Protein AF-A0A0F9V4H5-F1 (afdb_monomer)

Organism: NCBI:txid412755

Mean predicted aligned error: 17.18 Å

InterPro domains:
  IPR004176 Clp, repeat (R) N-terminal domain [PF02861] (4-96)
  IPR004176 Clp, repeat (R) N-terminal domain [PS51903] (2-145)
  IPR036628 Clp, N-terminal domain superfamily [G3DSA:1.10.1780.10] (1-148)
  IPR036628 Clp, N-terminal domain superfamily [SSF81923] (3-144)
  IPR044217 ATP-dependent Clp protease ATP-binding subunit CLPT1/2 [PTHR47016] (2-92)

Structure (mmCIF, N/CA/C/O backbone):
data_AF-A0A0F9V4H5-F1
#
_entry.id   AF-A0A0F9V4H5-F1
#
loop_
_atom_site.group_PDB
_atom_site.id
_atom_site.type_symbol
_atom_site.label_atom_id
_atom_site.label_alt_id
_atom_site.label_comp_id
_atom_site.label_asym_id
_atom_site.label_entity_id
_atom_site.label_seq_id
_atom_site.pdbx_PDB_ins_code
_atom_site.Cartn_x
_atom_site.Cartn_y
_atom_site.Cartn_z
_atom_site.occupancy
_atom_site.B_iso_or_equiv
_atom_site.auth_seq_id
_atom_site.auth_comp_id
_atom_site.auth_asym_id
_atom_site.auth_atom_id
_atom_site.pdbx_PDB_model_num
ATOM 1 N N . MET A 1 1 ? 11.107 -4.117 -2.192 1.00 57.19 1 MET A N 1
ATOM 2 C CA . MET A 1 1 ? 10.445 -2.777 -2.303 1.00 57.19 1 MET A CA 1
ATOM 3 C C . MET A 1 1 ? 9.021 -2.784 -1.741 1.00 57.19 1 MET A C 1
ATOM 5 O O . MET A 1 1 ? 8.734 -1.945 -0.904 1.00 57.19 1 MET A O 1
ATOM 9 N N . PHE A 1 2 ? 8.139 -3.717 -2.131 1.00 64.56 2 PHE A N 1
ATOM 10 C CA . PHE A 1 2 ? 6.756 -3.799 -1.611 1.00 64.56 2 PHE A CA 1
ATOM 11 C C . PHE A 1 2 ? 6.559 -4.812 -0.463 1.00 64.56 2 PHE A C 1
ATOM 13 O O . PHE A 1 2 ? 5.430 -5.221 -0.190 1.00 64.56 2 PHE A O 1
ATOM 20 N N . GLU A 1 3 ? 7.630 -5.262 0.199 1.00 65.00 3 GLU A N 1
ATOM 21 C CA . GLU A 1 3 ? 7.538 -6.265 1.278 1.00 65.00 3 GLU A CA 1
ATOM 22 C C . GLU A 1 3 ? 6.600 -5.804 2.399 1.00 65.00 3 GLU A C 1
ATOM 24 O O . GLU A 1 3 ? 5.720 -6.556 2.800 1.00 65.00 3 GLU A O 1
ATOM 29 N N . ARG A 1 4 ? 6.671 -4.521 2.773 1.00 77.50 4 ARG A N 1
ATOM 30 C CA . ARG A 1 4 ? 5.830 -3.917 3.818 1.00 77.50 4 ARG A CA 1
ATOM 31 C C . ARG A 1 4 ? 4.397 -3.597 3.391 1.00 77.50 4 ARG A C 1
ATOM 33 O O . ARG A 1 4 ? 3.664 -3.021 4.180 1.00 77.50 4 ARG A O 1
ATOM 40 N N . PHE A 1 5 ? 3.988 -3.891 2.159 1.00 83.44 5 PHE A N 1
ATOM 41 C CA . PHE A 1 5 ? 2.641 -3.561 1.684 1.00 83.44 5 PHE A CA 1
ATOM 42 C C . PHE A 1 5 ? 1.645 -4.652 2.074 1.00 83.44 5 PHE A C 1
ATOM 44 O O . PHE A 1 5 ? 1.937 -5.842 1.947 1.00 83.44 5 PHE A O 1
ATOM 51 N N . THR A 1 6 ? 0.446 -4.235 2.467 1.00 85.19 6 THR A N 1
ATOM 52 C CA . THR A 1 6 ? -0.749 -5.094 2.530 1.00 85.19 6 THR A CA 1
ATOM 53 C C . THR A 1 6 ? -1.041 -5.696 1.150 1.00 85.19 6 THR A C 1
ATOM 55 O O . THR A 1 6 ? -0.671 -5.099 0.135 1.00 85.19 6 THR A O 1
ATOM 58 N N . GLN A 1 7 ? -1.685 -6.859 1.035 1.00 86.00 7 GLN A N 1
ATOM 59 C CA . GLN A 1 7 ? -2.110 -7.387 -0.273 1.00 86.00 7 GLN A CA 1
ATOM 60 C C . GLN A 1 7 ? -3.075 -6.414 -0.970 1.00 86.00 7 GLN A C 1
ATOM 62 O O . GLN A 1 7 ? -2.952 -6.252 -2.180 1.00 86.00 7 GLN A O 1
ATOM 67 N N . ARG A 1 8 ? -3.925 -5.666 -0.251 1.00 86.75 8 ARG A N 1
ATOM 68 C CA . ARG A 1 8 ? -4.781 -4.601 -0.797 1.00 86.75 8 ARG A CA 1
ATOM 69 C C . ARG A 1 8 ? -3.931 -3.474 -1.360 1.00 86.75 8 ARG A C 1
ATOM 71 O O . ARG A 1 8 ? -4.153 -3.074 -2.496 1.00 86.75 8 ARG A O 1
ATOM 78 N N . ALA A 1 9 ? -2.898 -3.016 -0.655 1.00 90.88 9 ALA A N 1
ATOM 79 C CA . ALA A 1 9 ? -1.960 -2.032 -1.199 1.00 90.88 9 ALA A CA 1
ATOM 80 C C . ALA A 1 9 ? -1.172 -2.587 -2.401 1.00 90.88 9 ALA A C 1
ATOM 82 O O . ALA A 1 9 ? -0.980 -1.881 -3.389 1.00 90.88 9 ALA A O 1
ATOM 83 N N . ARG A 1 10 ? -0.766 -3.865 -2.391 1.00 91.62 10 ARG A N 1
ATOM 84 C CA . ARG A 1 10 ? -0.145 -4.514 -3.565 1.00 91.62 10 ARG A CA 1
ATOM 85 C C . ARG A 1 10 ? -1.122 -4.600 -4.738 1.00 91.62 10 ARG A C 1
ATOM 87 O O . ARG A 1 10 ? -0.722 -4.360 -5.875 1.00 91.62 10 ARG A O 1
ATOM 94 N N . LYS A 1 11 ? -2.396 -4.886 -4.469 1.00 92.12 11 LYS A N 1
ATOM 95 C CA . LYS A 1 11 ? -3.488 -4.889 -5.444 1.00 92.12 11 LYS A CA 1
ATOM 96 C C . LYS A 1 11 ? -3.706 -3.487 -6.003 1.00 92.12 11 LYS A C 1
ATOM 98 O O . LYS A 1 11 ? -3.791 -3.366 -7.217 1.00 92.12 11 LYS A O 1
ATOM 103 N N . VAL A 1 12 ? -3.687 -2.437 -5.179 1.00 96.06 12 VAL A N 1
ATOM 104 C CA . VAL A 1 12 ? -3.708 -1.036 -5.638 1.00 96.06 12 VAL A CA 1
ATOM 105 C C . VAL A 1 12 ? -2.561 -0.766 -6.609 1.00 96.06 12 VAL A C 1
ATOM 107 O O . VAL A 1 12 ? -2.809 -0.258 -7.698 1.00 96.06 12 VAL A O 1
ATOM 110 N N . MET A 1 13 ? -1.328 -1.171 -6.289 1.00 94.69 13 MET A N 1
ATOM 111 C CA . MET A 1 13 ? -0.182 -0.979 -7.192 1.00 94.69 13 MET A CA 1
ATOM 112 C C . MET A 1 13 ? -0.294 -1.800 -8.485 1.00 94.69 13 MET A C 1
ATOM 114 O O . MET A 1 13 ? 0.072 -1.325 -9.560 1.00 94.69 13 MET A O 1
ATOM 118 N N . ALA A 1 14 ? -0.823 -3.024 -8.413 1.00 93.00 14 ALA A N 1
ATOM 119 C CA . ALA A 1 14 ? -1.079 -3.846 -9.592 1.00 93.00 14 ALA A CA 1
ATOM 120 C C . ALA A 1 14 ? -2.164 -3.228 -10.489 1.00 93.00 14 ALA A C 1
ATOM 122 O O . ALA A 1 14 ? -2.011 -3.190 -11.710 1.00 93.00 14 ALA A O 1
ATOM 123 N N . LEU A 1 15 ? -3.233 -2.698 -9.888 1.00 93.56 15 LEU A N 1
ATOM 124 C CA . LEU A 1 15 ? -4.285 -1.968 -10.588 1.00 93.56 15 LEU A CA 1
ATOM 125 C C . LEU A 1 15 ? -3.739 -0.669 -11.186 1.00 93.56 15 LEU A C 1
ATOM 127 O O . LEU A 1 15 ? -4.033 -0.391 -12.338 1.00 93.56 15 LEU A O 1
ATOM 131 N N . ALA A 1 16 ? -2.878 0.065 -10.480 1.00 96.00 16 ALA A N 1
ATOM 132 C CA . ALA A 1 16 ? -2.206 1.249 -11.012 1.00 96.00 16 ALA A CA 1
ATOM 133 C C . ALA A 1 16 ? -1.375 0.918 -12.261 1.00 96.00 16 ALA A C 1
ATOM 135 O O . ALA A 1 16 ? -1.464 1.613 -13.269 1.00 96.00 16 ALA A O 1
ATOM 136 N N . ASN A 1 17 ? -0.633 -0.194 -12.244 1.00 93.88 17 ASN A N 1
ATOM 137 C CA . ASN A 1 17 ? 0.076 -0.670 -13.430 1.00 93.88 17 ASN A CA 1
ATOM 138 C C . ASN A 1 17 ? -0.902 -0.981 -14.577 1.00 93.88 17 ASN A C 1
ATOM 140 O O . ASN A 1 17 ? -0.656 -0.569 -15.705 1.00 93.88 17 ASN A O 1
ATOM 144 N N . GLN A 1 18 ? -2.024 -1.660 -14.312 1.00 92.94 18 GLN A N 1
ATOM 145 C CA . GLN A 1 18 ? -3.048 -1.922 -15.337 1.00 92.94 18 GLN A CA 1
ATOM 146 C C . GLN A 1 18 ? -3.660 -0.636 -15.903 1.00 92.94 18 GLN A C 1
ATOM 148 O O . GLN A 1 18 ? -3.897 -0.553 -17.105 1.00 92.94 18 GLN A O 1
ATOM 153 N N . GLU A 1 19 ? -3.912 0.362 -15.057 1.00 93.50 19 GLU A N 1
ATOM 154 C CA . GLU A 1 19 ? -4.436 1.657 -15.483 1.00 93.50 19 GLU A CA 1
ATOM 155 C C . GLU A 1 19 ? -3.423 2.392 -16.363 1.00 93.50 19 GLU A C 1
ATOM 157 O O . GLU A 1 19 ? -3.800 2.861 -17.429 1.00 93.50 19 GLU A O 1
ATOM 162 N N . ALA A 1 20 ? -2.133 2.393 -16.015 1.00 93.81 20 ALA A N 1
ATOM 163 C CA . ALA A 1 20 ? -1.090 2.963 -16.873 1.00 93.81 20 ALA A CA 1
ATOM 164 C C . ALA A 1 20 ? -1.062 2.324 -18.271 1.00 93.81 20 ALA A C 1
ATOM 166 O O . ALA A 1 20 ? -1.001 3.034 -19.272 1.00 93.81 20 ALA A O 1
ATOM 167 N N . HIS A 1 21 ? -1.232 1.000 -18.363 1.00 91.06 21 HIS A N 1
ATOM 168 C CA . HIS A 1 21 ? -1.373 0.330 -19.661 1.00 91.06 21 HIS A CA 1
ATOM 169 C C . HIS A 1 21 ? -2.670 0.722 -20.381 1.00 91.06 21 HIS A C 1
ATOM 171 O O . HIS A 1 21 ? -2.656 0.883 -21.596 1.00 91.06 21 HIS A O 1
ATOM 177 N N . ARG A 1 22 ? -3.787 0.904 -19.659 1.00 91.06 22 ARG A N 1
ATOM 178 C CA . ARG A 1 22 ? -5.070 1.346 -20.241 1.00 91.06 22 ARG A CA 1
ATOM 179 C C . ARG A 1 22 ? -4.960 2.730 -20.887 1.00 91.06 22 ARG A C 1
ATOM 181 O O . ARG A 1 22 ? -5.628 2.972 -21.887 1.00 91.06 22 ARG A O 1
ATOM 188 N N . PHE A 1 23 ? -4.121 3.605 -20.334 1.00 90.62 23 PHE A N 1
ATOM 189 C CA . PHE A 1 23 ? -3.813 4.920 -20.902 1.00 90.62 23 PHE A CA 1
ATOM 190 C C . PHE A 1 23 ? -2.661 4.903 -21.915 1.00 90.62 23 PHE A C 1
ATOM 192 O O . PHE A 1 23 ? -2.316 5.962 -22.422 1.00 90.62 23 PHE A O 1
ATOM 199 N N . ASN A 1 24 ? -2.069 3.748 -22.241 1.00 90.62 24 ASN A N 1
ATOM 200 C CA . ASN A 1 24 ? -0.861 3.642 -23.072 1.00 90.62 24 ASN A CA 1
ATOM 201 C C . ASN A 1 24 ? 0.325 4.473 -22.541 1.00 90.62 24 ASN A C 1
ATOM 203 O O . ASN A 1 24 ? 1.090 5.061 -23.305 1.00 90.62 24 ASN A O 1
ATOM 207 N N . HIS A 1 25 ? 0.474 4.549 -21.221 1.00 91.94 25 HIS A N 1
ATOM 208 C CA . HIS A 1 25 ? 1.614 5.195 -20.581 1.00 91.94 25 HIS A CA 1
ATOM 209 C C . HIS A 1 25 ? 2.755 4.206 -20.345 1.00 91.94 25 HIS A C 1
ATOM 211 O O . HIS A 1 25 ? 2.537 3.054 -19.984 1.00 91.94 25 HIS A O 1
ATOM 217 N N . GLU A 1 26 ? 3.991 4.681 -20.494 1.00 91.00 26 GLU A N 1
ATOM 218 C CA . GLU A 1 26 ? 5.214 3.903 -20.236 1.00 91.00 26 GLU A CA 1
ATOM 219 C C . GLU A 1 26 ? 5.700 4.027 -18.779 1.00 91.00 26 GLU A C 1
ATOM 221 O O . GLU A 1 26 ? 6.796 3.588 -18.433 1.00 91.00 26 GLU A O 1
ATOM 226 N N . TYR A 1 27 ? 4.896 4.640 -17.909 1.00 93.06 27 TYR A N 1
ATOM 227 C CA . TYR A 1 27 ? 5.222 4.903 -16.512 1.00 93.06 27 TYR A CA 1
ATOM 228 C C . TYR A 1 27 ? 3.981 4.811 -15.620 1.00 93.06 27 TYR A C 1
ATOM 230 O O . TYR A 1 27 ? 2.851 4.998 -16.067 1.00 93.06 27 TYR A O 1
ATOM 238 N N . ILE A 1 28 ? 4.200 4.595 -14.324 1.00 95.06 28 ILE A N 1
ATOM 239 C CA . ILE A 1 28 ? 3.172 4.697 -13.286 1.00 95.06 28 ILE A CA 1
ATOM 240 C C . ILE A 1 28 ? 3.318 6.053 -12.591 1.00 95.06 28 ILE A C 1
ATOM 242 O O . ILE A 1 28 ? 4.251 6.276 -11.820 1.00 95.06 28 ILE A O 1
ATOM 246 N N . GLY A 1 29 ? 2.403 6.968 -12.896 1.00 95.69 29 GLY A N 1
ATOM 247 C CA . GLY A 1 29 ? 2.238 8.255 -12.211 1.00 95.69 29 GLY A CA 1
ATOM 248 C C . GLY A 1 29 ? 1.245 8.226 -11.040 1.00 95.69 29 GLY A C 1
ATOM 249 O O . GLY A 1 29 ? 0.601 7.212 -10.765 1.00 95.69 29 GLY A O 1
ATOM 250 N N . THR A 1 30 ? 1.105 9.368 -10.362 1.00 96.88 30 THR A N 1
ATOM 251 C CA . THR A 1 30 ? 0.223 9.555 -9.191 1.00 96.88 30 THR A CA 1
ATOM 252 C C . THR A 1 30 ? -1.253 9.268 -9.501 1.00 96.88 30 THR A C 1
ATOM 254 O O . THR A 1 30 ? -1.956 8.653 -8.703 1.00 96.88 30 THR A O 1
ATOM 257 N N . GLU A 1 31 ? -1.703 9.647 -10.695 1.00 96.44 31 GLU A N 1
ATOM 258 C CA . GLU A 1 31 ? -3.036 9.423 -11.247 1.00 96.44 31 GLU A CA 1
ATOM 259 C C . GLU A 1 31 ? -3.395 7.942 -11.315 1.00 96.44 31 GLU A C 1
ATOM 261 O O . GLU A 1 31 ? -4.502 7.550 -10.954 1.00 96.44 31 GLU A O 1
ATOM 266 N N . HIS A 1 32 ? -2.439 7.098 -11.698 1.00 97.50 32 HIS A N 1
ATOM 267 C CA . HIS A 1 32 ? -2.661 5.664 -11.790 1.00 97.50 32 HIS A CA 1
ATOM 268 C C . HIS A 1 32 ? -2.764 5.030 -10.403 1.00 97.50 32 HIS A C 1
ATOM 270 O O . HIS A 1 32 ? -3.571 4.124 -10.212 1.00 97.50 32 HIS A O 1
ATOM 276 N N . ILE A 1 33 ? -1.995 5.519 -9.423 1.00 97.19 33 ILE A N 1
ATOM 277 C CA . ILE A 1 33 ? -2.108 5.075 -8.025 1.00 97.19 33 ILE A CA 1
ATOM 278 C C . ILE A 1 33 ? -3.490 5.442 -7.473 1.00 97.19 33 ILE A C 1
ATOM 280 O O . ILE A 1 33 ? -4.158 4.584 -6.895 1.00 97.19 33 ILE A O 1
ATOM 284 N N . LEU A 1 34 ? -3.958 6.672 -7.713 1.00 96.56 34 LEU A N 1
ATOM 285 C CA . LEU A 1 34 ? -5.293 7.114 -7.302 1.00 96.56 34 LEU A CA 1
ATOM 286 C C . LEU A 1 34 ? -6.403 6.282 -7.967 1.00 96.56 34 LEU A C 1
ATOM 288 O O . LEU A 1 34 ? -7.311 5.807 -7.286 1.00 96.56 34 LEU A O 1
ATOM 292 N N . LEU A 1 35 ? -6.308 6.026 -9.276 1.00 95.88 35 LEU A N 1
ATOM 293 C CA . LEU A 1 35 ? -7.243 5.143 -9.983 1.00 95.88 35 LEU A CA 1
ATOM 294 C C . LEU A 1 35 ? -7.195 3.704 -9.461 1.00 95.88 35 LEU A C 1
ATOM 296 O O . LEU A 1 35 ? -8.239 3.066 -9.330 1.00 95.88 35 LEU A O 1
ATOM 300 N N . GLY A 1 36 ? -6.006 3.197 -9.132 1.00 96.31 36 GLY A N 1
ATOM 301 C CA . GLY A 1 36 ? -5.821 1.885 -8.519 1.00 96.31 36 GLY A CA 1
ATOM 302 C C . GLY A 1 36 ? -6.515 1.780 -7.162 1.00 96.31 36 GLY A C 1
ATOM 303 O O . GLY A 1 36 ? -7.172 0.776 -6.893 1.00 96.31 36 GLY A O 1
ATOM 304 N N . LEU A 1 37 ? -6.437 2.831 -6.342 1.00 95.62 37 LEU A N 1
ATOM 305 C CA . LEU A 1 37 ? -7.095 2.921 -5.038 1.00 95.62 37 LEU A CA 1
ATOM 306 C C . LEU A 1 37 ? -8.622 2.940 -5.176 1.00 95.62 37 LEU A C 1
ATOM 308 O O . LEU A 1 37 ? -9.319 2.173 -4.513 1.00 95.62 37 LEU A O 1
ATOM 312 N N . ILE A 1 38 ? -9.138 3.747 -6.105 1.00 93.25 38 ILE A N 1
ATOM 313 C CA . ILE A 1 38 ? -10.570 3.814 -6.426 1.00 93.25 38 ILE A CA 1
ATOM 314 C C . ILE A 1 38 ? -11.096 2.462 -6.929 1.00 93.25 38 ILE A C 1
ATOM 316 O O . ILE A 1 38 ? -12.183 2.032 -6.543 1.00 93.25 38 ILE A O 1
ATOM 320 N N . LYS A 1 39 ? -10.329 1.792 -7.796 1.00 91.25 39 LYS A N 1
ATOM 321 C CA . LYS A 1 39 ? -10.701 0.512 -8.412 1.00 91.25 39 LYS A CA 1
ATOM 322 C C . LYS A 1 39 ? -10.601 -0.666 -7.446 1.00 91.25 39 LYS A C 1
ATOM 324 O O . LYS A 1 39 ? -11.348 -1.628 -7.601 1.00 91.25 39 LYS A O 1
ATOM 329 N N . GLU A 1 40 ? -9.693 -0.609 -6.474 1.00 91.94 40 GLU A N 1
ATOM 330 C CA . GLU A 1 40 ? -9.643 -1.578 -5.380 1.00 91.94 40 GLU A CA 1
ATOM 331 C C . GLU A 1 40 ? -10.929 -1.489 -4.548 1.00 91.94 40 GLU A C 1
ATOM 333 O O . GLU A 1 40 ? -11.590 -2.509 -4.355 1.00 91.94 40 GLU A O 1
ATOM 338 N N . GLY A 1 41 ? -11.319 -0.271 -4.157 1.00 86.19 41 GLY A N 1
ATOM 339 C CA . GLY A 1 41 ? -12.670 0.074 -3.722 1.00 86.19 41 GLY A CA 1
ATOM 340 C C . GLY A 1 41 ? -13.145 -0.526 -2.395 1.00 86.19 41 GLY A C 1
ATOM 341 O O . GLY A 1 41 ? -14.266 -0.219 -1.993 1.00 86.19 41 GLY A O 1
ATOM 342 N N . THR A 1 42 ? -12.368 -1.359 -1.706 1.00 84.81 42 THR A N 1
ATOM 343 C CA . THR A 1 42 ? -12.804 -2.007 -0.452 1.00 84.81 42 THR A CA 1
ATOM 344 C C . THR A 1 42 ? -11.926 -1.666 0.744 1.00 84.81 42 THR A C 1
ATOM 346 O O . THR A 1 42 ? -12.377 -1.778 1.881 1.00 84.81 42 THR A O 1
ATOM 349 N N . GLY A 1 43 ? -10.703 -1.200 0.502 1.00 87.62 43 GLY A N 1
ATOM 350 C CA . GLY A 1 43 ? -9.758 -0.787 1.524 1.00 87.62 43 GLY A CA 1
ATOM 351 C C . GLY A 1 43 ? -10.145 0.514 2.220 1.00 87.62 43 GLY A C 1
ATOM 352 O O . GLY A 1 43 ? -10.960 1.305 1.735 1.00 87.62 43 GLY A O 1
ATOM 353 N N . VAL A 1 44 ? -9.492 0.750 3.359 1.00 90.44 44 VAL A N 1
ATOM 354 C CA . VAL A 1 44 ? -9.690 1.929 4.211 1.00 90.44 44 VAL A CA 1
ATOM 355 C C . VAL A 1 44 ? -9.579 3.221 3.402 1.00 90.44 44 VAL A C 1
ATOM 357 O O . VAL A 1 44 ? -10.449 4.072 3.521 1.00 90.44 44 VAL A O 1
ATOM 360 N N . GLY A 1 45 ? -8.598 3.346 2.500 1.00 90.62 45 GLY A N 1
ATOM 361 C CA . GLY A 1 45 ? -8.447 4.548 1.671 1.00 90.62 45 GLY A CA 1
ATOM 362 C C . GLY A 1 45 ? -9.681 4.862 0.812 1.00 90.62 45 GLY A C 1
ATOM 363 O O . GLY A 1 45 ? -10.087 6.016 0.712 1.00 90.62 45 GLY A O 1
ATOM 364 N N . ALA A 1 46 ? -10.327 3.851 0.224 1.00 90.19 46 ALA A N 1
ATOM 365 C CA . ALA A 1 46 ? -11.545 4.058 -0.562 1.00 90.19 46 ALA A CA 1
ATOM 366 C C . ALA A 1 46 ? -12.751 4.399 0.329 1.00 90.19 46 ALA A C 1
ATOM 368 O O . ALA A 1 46 ? -13.596 5.205 -0.059 1.00 90.19 46 ALA A O 1
ATOM 369 N N . ASN A 1 47 ? -12.825 3.806 1.523 1.00 90.06 47 ASN A N 1
ATOM 370 C CA . ASN A 1 47 ? -13.894 4.076 2.485 1.00 90.06 47 ASN A CA 1
ATOM 371 C C . ASN A 1 47 ? -13.786 5.477 3.095 1.00 90.06 47 ASN A C 1
ATOM 373 O O . ASN A 1 47 ? -14.808 6.135 3.233 1.00 90.06 47 ASN A O 1
ATOM 377 N N . VAL A 1 48 ? -12.572 5.972 3.359 1.00 92.62 48 VAL A N 1
ATOM 378 C CA . VAL A 1 48 ? -12.337 7.360 3.794 1.00 92.62 48 VAL A CA 1
ATOM 379 C C . VAL A 1 48 ? -12.929 8.345 2.791 1.00 92.62 48 VAL A C 1
ATOM 381 O O . VAL A 1 48 ? -13.682 9.235 3.168 1.00 92.62 48 VAL A O 1
ATOM 384 N N . LEU A 1 49 ? -12.647 8.158 1.497 1.00 91.56 49 LEU A N 1
ATOM 385 C CA . LEU A 1 49 ? -13.204 9.020 0.453 1.00 91.56 49 LEU A CA 1
ATOM 386 C C . LEU A 1 49 ? -14.742 8.981 0.452 1.00 91.56 49 LEU A C 1
ATOM 388 O O . LEU A 1 49 ? -15.376 10.029 0.388 1.00 91.56 49 LEU A O 1
ATOM 392 N N . ARG A 1 50 ? -15.351 7.797 0.591 1.00 91.25 50 ARG A N 1
ATOM 393 C CA . ARG A 1 50 ? -16.818 7.668 0.662 1.00 91.25 50 ARG A CA 1
ATOM 394 C C . ARG A 1 50 ? -17.421 8.340 1.892 1.00 91.25 50 ARG A C 1
ATOM 396 O O . ARG A 1 50 ? -18.476 8.948 1.767 1.00 91.25 50 ARG A O 1
ATOM 403 N N . ASN A 1 51 ? -16.779 8.217 3.051 1.00 91.25 51 ASN A N 1
ATOM 404 C CA . ASN A 1 51 ? -17.253 8.823 4.295 1.00 91.25 51 ASN A CA 1
ATOM 405 C C . ASN A 1 51 ? -17.185 10.351 4.262 1.00 91.25 51 ASN A C 1
ATOM 407 O O . ASN A 1 51 ? -18.006 11.012 4.886 1.00 91.25 51 ASN A O 1
ATOM 411 N N . LEU A 1 52 ? -16.250 10.905 3.490 1.00 90.25 52 LEU A N 1
ATOM 412 C CA . LEU A 1 52 ? -16.166 12.335 3.195 1.00 90.25 52 LEU A CA 1
ATOM 413 C C . LEU A 1 52 ? -17.107 12.762 2.049 1.00 90.25 52 LEU A C 1
ATOM 415 O O . LEU A 1 52 ? -16.875 13.786 1.412 1.00 90.25 52 LEU A O 1
ATOM 419 N N . ASP A 1 53 ? -18.143 11.966 1.758 1.00 90.56 53 ASP A N 1
ATOM 420 C CA . ASP A 1 53 ? -19.135 12.181 0.696 1.00 90.56 53 ASP A CA 1
ATOM 421 C C . ASP A 1 53 ? -18.539 12.312 -0.723 1.00 90.56 53 ASP A C 1
ATOM 423 O O . ASP A 1 53 ? -19.174 12.834 -1.650 1.00 90.56 53 ASP A O 1
ATOM 427 N N . VAL A 1 54 ? -17.325 11.793 -0.939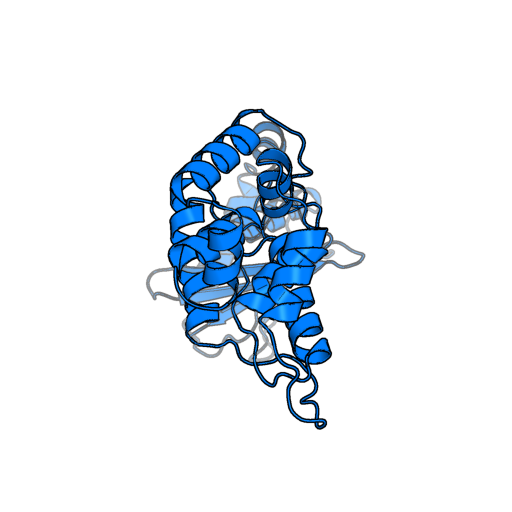 1.00 92.56 54 VAL A N 1
ATOM 428 C CA . VAL A 1 54 ? -16.684 11.796 -2.255 1.00 92.56 54 VAL A CA 1
ATOM 429 C C . VAL A 1 54 ? -17.126 10.587 -3.070 1.00 92.56 54 VAL A C 1
ATOM 431 O O . VAL A 1 54 ? -16.832 9.427 -2.772 1.00 92.56 54 VAL A O 1
ATOM 434 N N . ASP A 1 55 ? -17.804 10.876 -4.178 1.00 90.56 55 ASP A N 1
ATOM 435 C CA . ASP A 1 55 ? -18.187 9.876 -5.166 1.00 90.56 55 ASP A CA 1
ATOM 436 C C . ASP A 1 55 ? -16.961 9.413 -5.967 1.00 90.56 55 ASP A C 1
ATOM 438 O O . ASP A 1 55 ? -16.453 10.118 -6.845 1.00 90.56 55 ASP A O 1
ATOM 442 N N . LEU A 1 56 ? -16.517 8.185 -5.695 1.00 90.38 56 LEU A N 1
ATOM 443 C CA . LEU A 1 56 ? -15.392 7.541 -6.375 1.00 90.38 56 LEU A CA 1
ATOM 444 C C . LEU A 1 56 ? -15.541 7.513 -7.906 1.00 90.38 56 LEU A C 1
ATOM 446 O O . LEU A 1 56 ? -14.537 7.553 -8.621 1.00 90.38 56 LEU A O 1
ATOM 450 N N . HIS A 1 57 ? -16.772 7.462 -8.428 1.00 92.88 57 HIS A N 1
ATOM 451 C CA . HIS A 1 57 ? -17.008 7.536 -9.866 1.00 92.88 57 HIS A CA 1
ATOM 452 C C . HIS A 1 57 ? -16.640 8.916 -10.418 1.00 92.88 57 HIS A C 1
ATOM 454 O O . HIS A 1 57 ? -15.963 9.001 -11.443 1.00 92.88 57 HIS A O 1
ATOM 460 N N . LYS A 1 58 ? -17.010 9.995 -9.716 1.00 93.00 58 LYS A N 1
ATOM 461 C CA . LYS A 1 58 ? -16.644 11.364 -10.109 1.00 93.00 58 LYS A CA 1
ATOM 462 C C . LYS A 1 58 ? -15.140 11.583 -10.045 1.00 93.00 58 LYS A C 1
ATOM 464 O O . LYS A 1 58 ? -14.594 12.168 -10.975 1.00 93.00 58 LYS A O 1
ATOM 469 N N . VAL A 1 59 ? -14.468 11.072 -9.010 1.00 92.25 59 VAL A N 1
ATOM 470 C CA . VAL A 1 59 ? -13.000 11.158 -8.911 1.00 92.25 59 VAL A CA 1
ATOM 471 C C . VAL A 1 59 ? -12.349 10.458 -10.098 1.00 92.25 59 VAL A C 1
ATOM 473 O O . VAL A 1 59 ? -11.485 11.032 -10.752 1.00 92.25 59 VAL A O 1
ATOM 476 N N . ARG A 1 60 ? -12.804 9.248 -10.444 1.00 92.12 60 ARG A N 1
ATOM 477 C CA . ARG A 1 60 ? -12.299 8.527 -11.617 1.00 92.12 60 ARG A CA 1
ATOM 478 C C . ARG A 1 60 ? -12.476 9.328 -12.908 1.00 92.12 60 ARG A C 1
ATOM 480 O O . ARG A 1 60 ? -11.532 9.402 -13.688 1.00 92.12 60 ARG A O 1
ATOM 487 N N . VAL A 1 61 ? -13.654 9.910 -13.130 1.00 94.31 61 VAL A N 1
ATOM 488 C CA . VAL A 1 61 ? -13.923 10.733 -14.320 1.00 94.31 61 VAL A CA 1
ATOM 489 C C . VAL A 1 61 ? -13.012 11.964 -14.352 1.00 94.31 61 VAL A C 1
ATOM 491 O O . VAL A 1 61 ? -12.456 12.266 -15.403 1.00 94.31 61 VAL A O 1
ATOM 494 N N . ALA A 1 62 ? -12.802 12.635 -13.216 1.00 94.00 62 ALA A N 1
ATOM 495 C CA . ALA A 1 62 ? -11.897 13.780 -13.120 1.00 94.00 62 ALA A CA 1
ATOM 496 C C . ALA A 1 62 ? -10.442 13.390 -13.441 1.00 94.00 62 ALA A C 1
ATOM 498 O O . ALA A 1 62 ? -9.787 14.056 -14.239 1.00 94.00 62 ALA A O 1
ATOM 499 N N . VAL A 1 63 ? -9.954 12.259 -12.912 1.00 94.00 63 VAL A N 1
ATOM 500 C CA . VAL A 1 63 ? -8.620 11.748 -13.271 1.00 94.00 63 VAL A CA 1
ATOM 501 C C . VAL A 1 63 ? -8.537 11.420 -14.762 1.00 94.00 63 VAL A C 1
ATOM 503 O O . VAL A 1 63 ? -7.576 11.824 -15.410 1.00 94.00 63 VAL A O 1
ATOM 506 N N . GLU A 1 64 ? -9.533 10.728 -15.324 1.00 92.50 64 GLU A N 1
ATOM 507 C CA . GLU A 1 64 ? -9.580 10.390 -16.755 1.00 92.50 64 GLU A CA 1
ATOM 508 C C . GLU A 1 64 ? -9.570 11.646 -17.648 1.00 92.50 64 GLU A C 1
ATOM 510 O O . GLU A 1 64 ? -8.944 11.633 -18.703 1.00 92.50 64 GLU A O 1
ATOM 515 N N . GLN A 1 65 ? -10.196 12.748 -17.224 1.00 93.56 65 GLN A N 1
ATOM 516 C CA . GLN A 1 65 ? -10.192 14.019 -17.962 1.00 93.56 65 GLN A CA 1
ATOM 517 C C . GLN A 1 65 ? -8.842 14.745 -17.918 1.00 93.56 65 GLN A C 1
ATOM 519 O O . GLN A 1 65 ? -8.455 15.373 -18.902 1.00 93.56 65 GLN A O 1
ATOM 524 N N . GLN A 1 66 ? -8.129 14.657 -16.794 1.00 91.94 66 GLN A N 1
ATOM 525 C CA . GLN A 1 66 ? -6.814 15.280 -16.606 1.00 91.94 66 GLN A CA 1
ATOM 526 C C . GLN A 1 66 ? -5.660 14.416 -17.150 1.00 91.94 66 GLN A C 1
ATOM 528 O O . GLN A 1 66 ? -4.522 14.879 -17.231 1.00 91.94 66 GLN A O 1
ATOM 533 N N . THR A 1 67 ? -5.940 13.163 -17.521 1.00 90.81 67 THR A N 1
ATOM 534 C CA . THR A 1 67 ? -4.947 12.175 -17.961 1.00 90.81 67 THR A CA 1
ATOM 535 C C . THR A 1 67 ? -5.093 11.918 -19.465 1.00 90.81 67 THR A C 1
ATOM 537 O O . THR A 1 67 ? -5.925 11.103 -19.870 1.00 90.81 67 THR A O 1
ATOM 540 N N . PRO A 1 68 ? -4.318 12.602 -20.328 1.00 87.69 68 PRO A N 1
ATOM 541 C CA . PRO A 1 68 ? -4.356 12.342 -21.762 1.00 87.69 68 PRO A CA 1
ATOM 542 C C . PRO A 1 68 ? -3.819 10.934 -22.070 1.00 87.69 68 PRO A C 1
ATOM 544 O O . PRO A 1 68 ? -2.939 10.463 -21.356 1.00 87.69 68 PRO A O 1
ATOM 547 N N . PRO A 1 69 ? -4.308 10.256 -23.123 1.00 86.31 69 PRO A N 1
ATOM 548 C CA . PRO A 1 69 ? -3.755 8.974 -23.540 1.00 86.31 69 PRO A CA 1
ATOM 549 C C . PRO A 1 69 ? -2.350 9.138 -24.144 1.00 86.31 69 PRO A C 1
ATOM 551 O O . PRO A 1 69 ? -2.067 10.110 -24.848 1.00 86.31 69 PRO A O 1
ATOM 554 N N . GLY A 1 70 ? -1.489 8.154 -23.898 1.00 82.88 70 GLY A N 1
ATOM 555 C CA . GLY A 1 70 ? -0.162 8.022 -24.485 1.00 82.88 70 GLY A CA 1
ATOM 556 C C . GLY A 1 70 ? -0.163 7.473 -25.923 1.00 82.88 70 GLY A C 1
ATOM 557 O O . GLY A 1 70 ? -1.222 7.188 -26.494 1.00 82.88 70 GLY A O 1
ATOM 558 N N . PRO A 1 71 ? 1.027 7.349 -26.541 1.00 78.75 71 PRO A N 1
ATOM 559 C CA . PRO A 1 71 ? 1.185 6.899 -27.926 1.00 78.75 71 PRO A CA 1
ATOM 560 C C . PRO A 1 71 ? 0.678 5.458 -28.139 1.00 78.75 71 PRO A C 1
ATOM 562 O O . PRO A 1 71 ? 0.719 4.643 -27.229 1.00 78.75 71 PRO A O 1
ATOM 565 N N . GLU A 1 72 ? 0.231 5.114 -29.356 1.00 71.81 72 GLU A N 1
ATOM 566 C CA . GLU A 1 72 ? -0.387 3.808 -29.698 1.00 71.81 72 GLU A CA 1
ATOM 567 C C . GLU A 1 72 ? 0.480 2.559 -29.407 1.00 71.81 72 GLU A C 1
ATOM 569 O O . GLU A 1 72 ? -0.031 1.439 -29.440 1.00 71.81 72 GLU A O 1
ATOM 574 N N . MET A 1 73 ? 1.779 2.714 -29.130 1.00 62.75 73 M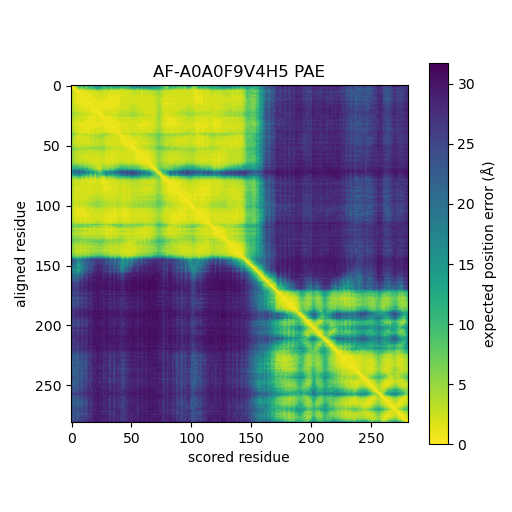ET A N 1
ATOM 575 C CA . MET A 1 73 ? 2.677 1.603 -28.801 1.00 62.75 73 MET A CA 1
ATOM 576 C C . MET A 1 73 ? 2.769 1.386 -27.289 1.00 62.75 73 MET A C 1
ATOM 578 O O . MET A 1 73 ? 3.107 2.297 -26.542 1.00 62.75 73 MET A O 1
ATOM 582 N N . VAL A 1 74 ? 2.520 0.148 -26.851 1.00 61.69 74 VAL A N 1
ATOM 583 C CA . VAL A 1 74 ? 2.418 -0.210 -25.430 1.00 61.69 74 VAL A CA 1
ATOM 584 C C . VAL A 1 74 ? 3.629 -1.031 -24.994 1.00 61.69 74 VAL A C 1
ATOM 586 O O . VAL A 1 74 ? 3.899 -2.103 -25.541 1.00 61.69 74 VAL A O 1
ATOM 589 N N . ALA A 1 75 ? 4.337 -0.556 -23.972 1.00 61.69 75 ALA A N 1
ATOM 590 C CA . ALA A 1 75 ? 5.296 -1.365 -23.232 1.00 61.69 75 ALA A CA 1
ATOM 591 C C . ALA A 1 75 ? 4.552 -2.454 -22.439 1.00 61.69 75 ALA A C 1
ATOM 593 O O . ALA A 1 75 ? 3.579 -2.172 -21.748 1.00 61.69 75 ALA A O 1
ATOM 594 N N . THR A 1 76 ? 4.994 -3.710 -22.528 1.00 67.50 76 THR A N 1
ATOM 595 C CA . THR A 1 76 ? 4.389 -4.825 -21.784 1.00 67.50 76 THR A CA 1
ATOM 596 C C . THR A 1 76 ? 5.157 -5.111 -20.500 1.00 67.50 76 THR A C 1
ATOM 598 O O . THR A 1 76 ? 6.366 -5.341 -20.552 1.00 67.50 76 THR A O 1
ATOM 601 N N . GLY A 1 77 ? 4.460 -5.211 -19.367 1.00 75.25 77 GLY A N 1
ATOM 602 C CA . GLY A 1 77 ? 5.020 -5.751 -18.126 1.00 75.25 77 GLY A CA 1
ATOM 603 C C . GLY A 1 77 ? 4.856 -4.815 -16.934 1.00 75.25 77 GLY A C 1
ATOM 604 O O . GLY A 1 77 ? 3.830 -4.160 -16.778 1.00 75.25 77 GLY A O 1
ATOM 605 N N . LYS A 1 78 ? 5.844 -4.799 -16.036 1.00 80.00 78 LYS A N 1
ATOM 606 C CA . LYS A 1 78 ? 5.871 -3.852 -14.917 1.00 80.00 78 LYS A CA 1
ATOM 607 C C . LYS A 1 78 ? 6.515 -2.554 -15.392 1.00 80.00 78 LYS A C 1
ATOM 609 O O . LYS A 1 78 ? 7.679 -2.570 -15.786 1.00 80.00 78 LYS A O 1
ATOM 614 N N . LEU A 1 79 ? 5.770 -1.458 -15.327 1.00 87.00 79 LEU A N 1
ATOM 615 C CA . LEU A 1 79 ? 6.260 -0.141 -15.720 1.00 87.00 79 LEU A CA 1
ATOM 616 C C . LEU A 1 79 ? 7.065 0.512 -14.582 1.00 87.00 79 LEU A C 1
ATOM 618 O O . LEU A 1 79 ? 6.783 0.258 -13.403 1.00 87.00 79 LEU A O 1
ATOM 622 N N . PRO A 1 80 ? 8.069 1.347 -14.906 1.00 92.81 80 PRO A N 1
ATOM 623 C CA . PRO A 1 80 ? 8.746 2.175 -13.916 1.00 92.81 80 PRO A CA 1
ATOM 624 C C . PRO A 1 80 ? 7.780 3.2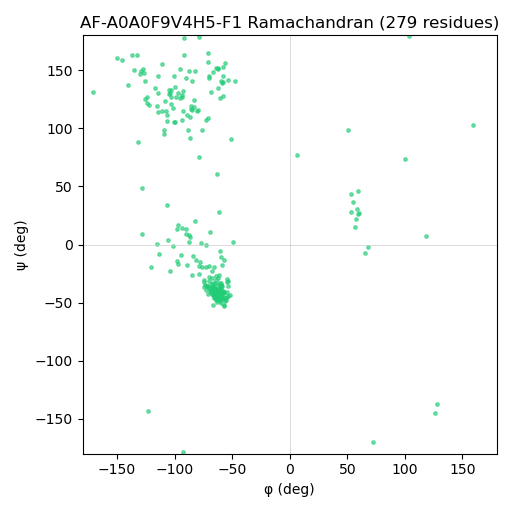02 -13.309 1.00 92.81 80 PRO A C 1
ATOM 626 O O . PRO A 1 80 ? 6.816 3.626 -13.945 1.00 92.81 80 PRO A O 1
ATOM 629 N N . MET A 1 81 ? 8.036 3.617 -12.070 1.00 93.81 81 MET A N 1
ATOM 630 C CA . MET A 1 81 ? 7.275 4.687 -11.420 1.00 93.81 81 MET A CA 1
ATOM 631 C C . MET A 1 81 ? 7.902 6.042 -11.754 1.00 93.81 81 MET A C 1
ATOM 633 O O . MET A 1 81 ? 9.108 6.140 -11.974 1.00 93.81 81 MET A O 1
ATOM 637 N N . THR A 1 82 ? 7.093 7.098 -11.813 1.00 94.88 82 THR A N 1
ATOM 638 C CA . THR A 1 82 ? 7.640 8.459 -11.887 1.00 94.88 82 THR A CA 1
ATOM 639 C C . THR A 1 82 ? 8.263 8.848 -10.542 1.00 94.88 82 THR A C 1
ATOM 641 O O . THR A 1 82 ? 7.826 8.334 -9.511 1.00 94.88 82 THR A O 1
ATOM 644 N N . PRO A 1 83 ? 9.199 9.816 -10.493 1.00 94.75 83 PRO A N 1
ATOM 645 C CA . PRO A 1 83 ? 9.766 10.279 -9.222 1.00 94.75 83 PRO A CA 1
ATOM 646 C C . PRO A 1 83 ? 8.705 10.736 -8.209 1.00 94.75 83 PRO A C 1
ATOM 648 O O . PRO A 1 83 ? 8.868 10.558 -7.009 1.00 94.75 83 PRO A O 1
ATOM 651 N N . ARG A 1 84 ? 7.582 11.290 -8.688 1.00 93.38 84 ARG A N 1
ATOM 652 C CA . ARG A 1 84 ? 6.450 11.676 -7.829 1.00 93.38 84 ARG A CA 1
ATOM 653 C C . ARG A 1 84 ? 5.703 10.464 -7.280 1.00 93.38 84 ARG A C 1
ATOM 655 O O . ARG A 1 84 ? 5.366 10.429 -6.106 1.00 93.38 84 ARG A O 1
ATOM 662 N N . ALA A 1 85 ? 5.470 9.445 -8.105 1.00 94.62 85 ALA A N 1
ATOM 663 C CA . ALA A 1 85 ? 4.861 8.195 -7.655 1.00 94.62 85 ALA A CA 1
ATOM 664 C C . ALA A 1 85 ? 5.755 7.430 -6.659 1.00 94.62 85 ALA A C 1
ATOM 666 O O . ALA A 1 85 ? 5.241 6.806 -5.734 1.00 94.62 85 ALA A O 1
ATOM 667 N N . GLU A 1 86 ? 7.080 7.507 -6.802 1.00 94.12 86 GLU A N 1
ATOM 668 C CA . GLU A 1 86 ? 8.022 6.977 -5.807 1.00 94.12 86 GLU A CA 1
ATOM 669 C C . GLU A 1 86 ? 7.905 7.727 -4.476 1.00 94.12 86 GLU A C 1
ATOM 671 O O . GLU A 1 86 ? 7.736 7.093 -3.432 1.00 94.12 86 GLU A O 1
ATOM 676 N N . LYS A 1 87 ? 7.871 9.065 -4.510 1.00 94.31 87 LYS A N 1
ATOM 677 C CA . LYS A 1 87 ? 7.672 9.879 -3.304 1.00 94.31 87 LYS A CA 1
ATOM 678 C C . LYS A 1 87 ? 6.352 9.605 -2.588 1.00 94.31 87 LYS A C 1
ATOM 680 O O . LYS A 1 87 ? 6.331 9.600 -1.364 1.00 94.31 87 LYS A O 1
ATOM 685 N N . VAL A 1 88 ? 5.266 9.300 -3.302 1.00 95.75 88 VAL A N 1
ATOM 686 C CA . VAL A 1 88 ? 3.998 8.871 -2.673 1.00 95.75 88 VAL A CA 1
ATOM 687 C C . VAL A 1 88 ? 4.220 7.677 -1.737 1.00 95.75 88 VAL A C 1
ATOM 689 O O . VAL A 1 88 ? 3.679 7.644 -0.633 1.00 95.75 88 VAL A O 1
ATOM 692 N N . ILE A 1 89 ? 5.050 6.710 -2.137 1.00 92.62 89 ILE A N 1
ATOM 693 C CA . ILE A 1 89 ? 5.390 5.542 -1.310 1.00 92.62 89 ILE A CA 1
ATOM 694 C C . ILE A 1 89 ? 6.326 5.939 -0.160 1.00 92.62 89 ILE A C 1
ATOM 696 O O . ILE A 1 89 ? 6.172 5.454 0.969 1.00 92.62 89 ILE A O 1
ATOM 700 N N . GLU A 1 90 ? 7.283 6.829 -0.427 1.00 91.69 90 GLU A N 1
ATOM 701 C CA . GLU A 1 90 ? 8.162 7.380 0.606 1.00 91.69 90 GLU A CA 1
ATOM 702 C C . GLU A 1 90 ? 7.365 8.105 1.6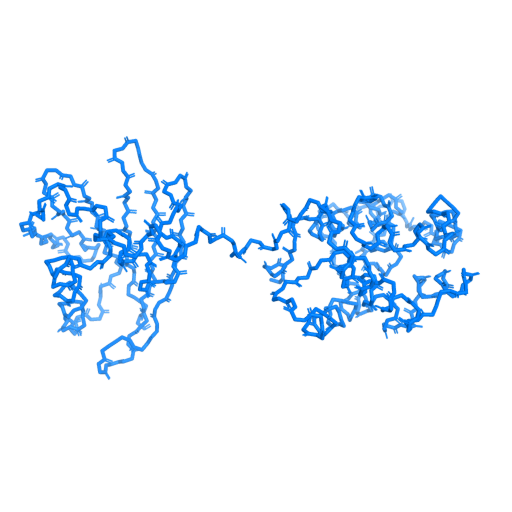92 1.00 91.69 90 GLU A C 1
ATOM 704 O O . GLU A 1 90 ? 7.656 7.894 2.865 1.00 91.69 90 GLU A O 1
ATOM 709 N N . TYR A 1 91 ? 6.325 8.865 1.328 1.00 93.75 91 TYR A N 1
ATOM 710 C CA . TYR A 1 91 ? 5.412 9.537 2.253 1.00 93.75 91 TYR A CA 1
ATOM 711 C C . TYR A 1 91 ? 4.421 8.586 2.927 1.00 93.75 91 TYR A C 1
ATOM 713 O O . TYR A 1 91 ? 4.102 8.779 4.096 1.00 93.75 91 TYR A O 1
ATOM 721 N N . ALA A 1 92 ? 3.992 7.509 2.269 1.00 93.00 92 ALA A N 1
ATOM 722 C CA . ALA A 1 92 ? 3.137 6.501 2.898 1.00 93.00 92 ALA A CA 1
ATOM 723 C C . ALA A 1 92 ? 3.823 5.802 4.092 1.00 93.00 92 ALA A C 1
ATOM 725 O O . ALA A 1 92 ? 3.166 5.375 5.040 1.00 93.00 92 ALA A O 1
ATOM 726 N N . THR A 1 93 ? 5.156 5.698 4.077 1.00 88.38 93 THR A N 1
ATOM 727 C CA . THR A 1 93 ? 5.933 5.037 5.140 1.00 88.38 93 THR A CA 1
ATOM 728 C C . THR A 1 93 ? 5.885 5.764 6.499 1.00 88.38 93 THR A C 1
ATOM 730 O O . THR A 1 93 ? 5.600 5.109 7.504 1.00 88.38 93 THR A O 1
ATOM 733 N N . PRO A 1 94 ? 6.181 7.076 6.611 1.00 86.44 94 PRO A N 1
ATOM 734 C CA . PRO A 1 94 ? 6.020 7.811 7.859 1.00 86.44 94 PRO A CA 1
ATOM 735 C C . PRO A 1 94 ? 4.551 7.940 8.279 1.00 86.44 94 PRO A C 1
ATOM 737 O O . PRO A 1 94 ? 4.295 7.872 9.474 1.00 86.44 94 PRO A O 1
ATOM 740 N N . GLU A 1 95 ? 3.589 8.036 7.353 1.00 88.19 95 GLU A N 1
ATOM 741 C CA . GLU A 1 95 ? 2.156 8.036 7.709 1.00 88.19 95 GLU A CA 1
ATOM 742 C C . GLU A 1 95 ? 1.741 6.725 8.389 1.00 88.19 95 GLU A C 1
ATOM 744 O O . GLU A 1 95 ? 1.093 6.752 9.434 1.00 88.19 95 GLU A O 1
ATOM 749 N N . ALA A 1 96 ? 2.211 5.582 7.877 1.00 86.94 96 ALA A N 1
ATOM 750 C CA . ALA A 1 96 ? 2.031 4.293 8.540 1.00 86.94 96 ALA A CA 1
ATOM 751 C C . ALA A 1 96 ? 2.601 4.289 9.963 1.00 86.94 96 ALA A C 1
ATOM 753 O O . ALA A 1 96 ? 1.932 3.880 10.909 1.00 86.94 96 ALA A O 1
ATOM 754 N N . ARG A 1 97 ? 3.823 4.806 10.140 1.00 82.94 97 ARG A N 1
ATOM 755 C CA . ARG A 1 97 ? 4.465 4.893 11.461 1.00 82.94 97 ARG A CA 1
ATOM 756 C C . ARG A 1 97 ? 3.722 5.821 12.417 1.00 82.94 97 ARG A C 1
ATOM 758 O O . ARG A 1 97 ? 3.619 5.493 13.592 1.00 82.94 97 ARG A O 1
ATOM 765 N N . ASN A 1 98 ? 3.192 6.941 11.927 1.00 83.88 98 ASN A N 1
ATOM 766 C CA . ASN A 1 98 ? 2.401 7.879 12.727 1.00 83.88 98 ASN A CA 1
ATOM 767 C C . ASN A 1 98 ? 1.103 7.237 13.237 1.00 83.88 98 ASN A C 1
ATOM 769 O O . ASN A 1 98 ? 0.645 7.565 14.328 1.00 83.88 98 ASN A O 1
ATOM 773 N N . LEU A 1 99 ? 0.550 6.287 12.478 1.00 80.12 99 LEU A N 1
ATOM 774 C CA . LEU A 1 99 ? -0.595 5.462 12.871 1.00 80.12 99 LEU A CA 1
ATOM 775 C C . LEU A 1 99 ? -0.189 4.186 13.637 1.00 80.12 99 LEU A C 1
ATOM 777 O O . LEU A 1 99 ? -1.034 3.348 13.928 1.00 80.12 99 LEU A O 1
ATOM 781 N N . ASN A 1 100 ? 1.090 4.040 14.009 1.00 79.00 100 ASN A N 1
ATOM 782 C CA . ASN A 1 100 ? 1.669 2.858 14.665 1.00 79.00 100 ASN A CA 1
ATOM 783 C C . ASN A 1 100 ? 1.534 1.549 13.862 1.00 79.00 100 ASN A C 1
ATOM 785 O O . ASN A 1 100 ? 1.559 0.453 14.423 1.00 79.00 100 ASN A O 1
ATOM 789 N N . HIS A 1 101 ? 1.440 1.648 12.539 1.00 80.62 101 HIS A N 1
ATOM 790 C CA . HIS A 1 101 ? 1.433 0.513 11.629 1.00 80.62 101 HIS A CA 1
ATOM 791 C C . HIS A 1 101 ? 2.852 0.198 11.134 1.00 80.62 101 HIS A C 1
ATOM 793 O O . HIS A 1 101 ? 3.587 1.064 10.657 1.00 80.62 101 HIS A O 1
ATOM 799 N N . ASN A 1 102 ? 3.233 -1.082 11.187 1.00 77.38 102 ASN A N 1
ATOM 800 C CA . ASN A 1 102 ? 4.497 -1.577 10.618 1.00 77.38 102 ASN A CA 1
ATOM 801 C C . ASN A 1 102 ? 4.376 -1.946 9.127 1.00 77.38 102 ASN A C 1
ATOM 803 O O . ASN A 1 102 ? 5.314 -2.480 8.532 1.00 77.38 102 ASN A O 1
ATOM 807 N N . TYR A 1 103 ? 3.226 -1.645 8.523 1.00 84.88 103 TYR A N 1
ATOM 808 C CA . TYR A 1 103 ? 2.862 -1.982 7.156 1.00 84.88 103 TYR A CA 1
ATOM 809 C C . TYR A 1 103 ? 2.268 -0.784 6.403 1.00 84.88 103 TYR A C 1
ATOM 811 O O . TYR A 1 103 ? 1.818 0.193 6.993 1.00 84.88 103 TYR A O 1
ATOM 819 N N . ILE A 1 104 ? 2.220 -0.875 5.076 1.00 88.50 104 ILE A N 1
ATOM 820 C CA . ILE A 1 104 ? 1.651 0.128 4.173 1.00 88.50 104 ILE A CA 1
ATOM 821 C C . ILE A 1 104 ? 0.312 -0.388 3.633 1.00 88.50 104 ILE A C 1
ATOM 823 O O . ILE A 1 104 ? 0.273 -1.309 2.811 1.00 88.50 104 ILE A O 1
ATOM 827 N N . GLY A 1 105 ? -0.780 0.192 4.132 1.00 91.56 105 GLY A N 1
ATOM 828 C CA . GLY A 1 105 ? -2.155 -0.034 3.706 1.00 91.56 105 GLY A CA 1
ATOM 829 C C . GLY A 1 105 ? -2.620 0.950 2.634 1.00 91.56 105 GLY A C 1
ATOM 830 O O . GLY A 1 105 ? -1.874 1.813 2.167 1.00 91.56 105 GLY A O 1
ATOM 831 N N . THR A 1 106 ? -3.879 0.806 2.230 1.00 94.56 106 THR A N 1
ATOM 832 C CA . THR A 1 106 ? -4.521 1.669 1.220 1.00 94.56 106 THR A CA 1
ATOM 833 C C . THR A 1 106 ? -4.661 3.121 1.682 1.00 94.56 106 THR A C 1
ATOM 835 O O . THR A 1 106 ? -4.508 4.049 0.896 1.00 94.56 106 THR A O 1
ATOM 838 N N . GLU A 1 107 ? -4.897 3.318 2.971 1.00 93.75 107 GLU A N 1
ATOM 839 C CA . GLU A 1 107 ? -4.995 4.589 3.673 1.00 93.75 107 GLU A CA 1
ATOM 840 C C . GLU A 1 107 ? -3.656 5.323 3.707 1.00 93.75 107 GLU A C 1
ATOM 842 O O . GLU A 1 107 ? -3.608 6.520 3.444 1.00 93.75 107 GLU A O 1
ATOM 847 N N . HIS A 1 108 ? -2.549 4.605 3.908 1.00 94.94 108 HIS A N 1
ATOM 848 C CA . HIS A 1 108 ? -1.216 5.204 3.852 1.00 94.94 108 HIS A CA 1
ATOM 849 C C . HIS A 1 108 ? -0.864 5.652 2.430 1.00 94.94 108 HIS A C 1
ATOM 851 O O . HIS A 1 108 ? -0.234 6.691 2.259 1.00 94.94 108 HIS A O 1
ATOM 857 N N . LEU A 1 109 ? -1.299 4.911 1.402 1.00 95.62 109 LEU A N 1
ATOM 858 C CA . LEU A 1 109 ? -1.142 5.337 0.007 1.00 95.62 109 LEU A CA 1
ATOM 859 C C . LEU A 1 109 ? -1.980 6.584 -0.306 1.00 95.62 109 LEU A C 1
ATOM 861 O O . LEU A 1 109 ? -1.480 7.487 -0.974 1.00 95.62 109 LEU A O 1
ATOM 865 N N . LEU A 1 110 ? -3.217 6.668 0.198 1.00 95.44 110 LEU A N 1
ATOM 866 C CA . LEU A 1 110 ? -4.049 7.870 0.064 1.00 95.44 110 LEU A CA 1
ATOM 867 C C . LEU A 1 110 ? -3.397 9.085 0.734 1.00 95.44 110 LEU A C 1
ATOM 869 O O . LEU A 1 110 ? -3.291 10.145 0.120 1.00 95.44 110 LEU A O 1
ATOM 873 N N . LEU A 1 111 ? -2.921 8.923 1.970 1.00 94.06 111 LEU A N 1
ATOM 874 C CA . LEU A 1 111 ? -2.202 9.972 2.693 1.00 94.06 111 LEU A CA 1
ATOM 875 C C . LEU A 1 111 ? -0.916 10.374 1.958 1.00 94.06 111 LEU A C 1
ATOM 877 O O . LEU A 1 111 ? -0.644 11.560 1.807 1.00 94.06 111 LEU A O 1
ATOM 881 N N . GLY A 1 112 ? -0.173 9.406 1.416 1.00 94.94 112 GLY A N 1
ATOM 882 C CA . GLY A 1 112 ? 1.015 9.656 0.599 1.00 94.94 112 GLY A CA 1
ATOM 883 C C . GLY A 1 112 ? 0.728 10.485 -0.658 1.00 94.94 112 GLY A C 1
ATOM 884 O O . GLY A 1 112 ? 1.513 11.372 -0.989 1.00 94.94 112 GLY A O 1
ATOM 885 N N . LEU A 1 113 ? -0.408 10.252 -1.330 1.00 94.94 113 LEU A N 1
ATOM 886 C CA . LEU A 1 113 ? -0.841 11.037 -2.497 1.00 94.94 113 LEU A CA 1
ATOM 887 C C . LEU A 1 113 ? -1.110 12.504 -2.143 1.00 94.94 113 LEU A C 1
ATOM 889 O O . LEU A 1 113 ? -0.775 13.393 -2.922 1.00 94.94 113 LEU A O 1
ATOM 893 N N . LEU A 1 114 ? -1.688 12.756 -0.969 1.00 91.50 114 LEU A N 1
ATOM 894 C CA . LEU A 1 114 ? -1.952 14.110 -0.477 1.00 91.50 114 LEU A CA 1
ATOM 895 C C . LEU A 1 114 ? -0.674 14.802 0.007 1.00 91.50 114 LEU A C 1
ATOM 897 O O . LEU A 1 114 ? -0.519 16.001 -0.206 1.00 91.50 114 LEU A O 1
ATOM 901 N N . CYS A 1 115 ? 0.243 14.054 0.628 1.00 91.62 115 CYS A N 1
ATOM 902 C CA . CYS A 1 115 ? 1.533 14.564 1.093 1.00 91.62 115 CYS A CA 1
ATOM 903 C C . CYS A 1 115 ? 2.471 14.956 -0.055 1.00 91.62 115 CYS A C 1
ATOM 905 O O . CYS A 1 115 ? 3.177 15.952 0.080 1.00 91.62 115 CYS A O 1
ATOM 907 N N . GLU A 1 116 ? 2.470 14.220 -1.175 1.00 91.62 116 GLU A N 1
ATOM 908 C CA . GLU A 1 116 ? 3.232 14.629 -2.367 1.00 91.62 116 GLU A CA 1
ATOM 909 C C . GLU A 1 116 ? 2.776 16.007 -2.858 1.00 91.62 116 GLU A C 1
ATOM 911 O O . GLU A 1 116 ? 3.602 16.796 -3.311 1.00 91.62 116 GLU A O 1
ATOM 916 N N . GLY A 1 117 ? 1.474 16.313 -2.755 1.00 83.25 117 GLY A N 1
ATOM 917 C CA . GLY A 1 117 ? 0.905 17.647 -2.996 1.00 83.25 117 GLY A CA 1
ATOM 918 C C . GLY A 1 117 ? 1.010 18.157 -4.439 1.00 83.25 117 GLY A C 1
ATOM 919 O O . GLY A 1 117 ? 0.416 19.175 -4.786 1.00 83.25 117 GLY A O 1
ATOM 920 N N . GLU A 1 118 ? 1.724 17.441 -5.304 1.00 86.31 118 GLU A N 1
ATOM 921 C CA . GLU A 1 118 ? 1.943 17.775 -6.699 1.00 86.31 118 GLU A CA 1
ATOM 922 C C . GLU A 1 118 ? 1.569 16.602 -7.617 1.00 86.31 118 GLU A C 1
ATOM 924 O O . GLU A 1 118 ? 1.715 15.429 -7.285 1.00 86.31 118 GLU A O 1
ATOM 929 N N . GLY A 1 119 ? 1.152 16.917 -8.845 1.00 88.62 119 GLY A N 1
ATOM 930 C CA . GLY A 1 119 ? 0.774 15.919 -9.849 1.00 88.62 119 GLY A CA 1
ATOM 931 C C . GLY A 1 119 ? -0.735 15.797 -10.013 1.00 88.62 119 GLY A C 1
ATOM 932 O O . GLY A 1 119 ? -1.508 16.501 -9.369 1.00 88.62 119 GLY A O 1
ATOM 933 N N . ILE A 1 120 ? -1.152 14.918 -10.922 1.00 92.19 120 ILE A N 1
ATOM 934 C CA . ILE A 1 120 ? -2.555 14.820 -11.338 1.00 92.19 120 ILE A CA 1
ATOM 935 C C . ILE A 1 120 ? -3.440 14.353 -10.176 1.00 92.19 120 ILE A C 1
ATOM 937 O O . ILE A 1 120 ? -4.524 14.897 -9.990 1.00 92.19 120 ILE A O 1
ATOM 941 N N . ALA A 1 121 ? -2.973 13.411 -9.345 1.00 93.00 121 ALA A N 1
ATOM 942 C CA . ALA A 1 121 ? -3.750 12.975 -8.184 1.00 93.00 121 ALA A CA 1
ATOM 943 C C . ALA A 1 121 ? -4.001 14.116 -7.190 1.00 93.00 121 ALA A C 1
ATOM 945 O O . ALA A 1 121 ? -5.122 14.265 -6.720 1.00 93.00 121 ALA A O 1
ATOM 946 N N . ALA A 1 122 ? -2.991 14.943 -6.905 1.00 89.25 122 ALA A N 1
ATOM 947 C CA . ALA A 1 122 ? -3.133 16.078 -5.997 1.00 89.25 122 ALA A CA 1
ATOM 948 C C . ALA A 1 122 ? -4.093 17.142 -6.550 1.00 89.25 122 ALA A C 1
ATOM 950 O O . ALA A 1 122 ? -4.937 17.641 -5.807 1.00 89.25 122 ALA A O 1
ATOM 951 N N . ILE A 1 123 ? -4.013 17.444 -7.854 1.00 90.69 123 ILE A N 1
ATOM 952 C CA . ILE A 1 123 ? -4.947 18.360 -8.531 1.00 90.69 123 ILE A CA 1
ATOM 953 C C . ILE A 1 123 ? -6.379 17.857 -8.354 1.00 90.69 123 ILE A C 1
ATOM 955 O O . ILE A 1 123 ? -7.221 18.586 -7.838 1.00 90.69 123 ILE A O 1
ATOM 959 N N . VAL A 1 124 ? -6.631 16.591 -8.698 1.00 92.69 124 VAL A N 1
ATOM 960 C CA . VAL A 1 124 ? -7.972 16.009 -8.605 1.00 92.69 124 VAL A CA 1
ATOM 961 C C . VAL A 1 124 ? -8.458 15.965 -7.158 1.00 92.69 124 VAL A C 1
ATOM 963 O O . VAL A 1 124 ? -9.563 16.406 -6.888 1.00 92.69 124 VAL A O 1
ATOM 966 N N . LEU A 1 125 ? -7.656 15.494 -6.201 1.00 89.88 125 LEU A N 1
ATOM 967 C CA . LEU A 1 125 ? -8.070 15.451 -4.791 1.00 89.88 125 LEU A CA 1
ATOM 968 C C . LEU A 1 125 ? -8.401 16.854 -4.246 1.00 89.88 125 LEU A C 1
ATOM 970 O O . LEU A 1 125 ? -9.365 17.005 -3.498 1.00 89.88 125 LEU A O 1
ATOM 974 N N . THR A 1 126 ? -7.673 17.885 -4.685 1.00 87.75 126 THR A N 1
ATOM 975 C CA . THR A 1 126 ? -7.951 19.285 -4.320 1.00 87.75 126 THR A CA 1
ATOM 976 C C . THR A 1 126 ? -9.261 19.799 -4.934 1.00 87.75 126 THR A C 1
ATOM 978 O O . THR A 1 126 ? -9.963 20.575 -4.290 1.00 87.75 126 THR A O 1
ATOM 981 N N . GLU A 1 127 ? -9.642 19.355 -6.140 1.00 90.44 127 GLU A N 1
ATOM 982 C CA . GLU A 1 127 ? -10.939 19.698 -6.761 1.00 90.44 127 GLU A CA 1
ATOM 983 C C . GLU A 1 127 ? -12.140 19.197 -5.937 1.00 90.44 127 GLU A C 1
ATOM 985 O O . GLU A 1 127 ? -13.210 19.803 -5.982 1.00 90.44 127 GLU A O 1
ATOM 990 N N . PHE A 1 128 ? -11.960 18.131 -5.150 1.00 90.00 128 PHE A N 1
ATOM 991 C CA . PHE A 1 128 ? -12.971 17.604 -4.224 1.00 90.00 128 PHE A CA 1
ATOM 992 C C . PHE A 1 128 ? -12.886 18.215 -2.807 1.00 90.00 128 PHE A C 1
ATOM 994 O O . PHE A 1 128 ? -13.508 17.688 -1.892 1.00 90.00 128 PHE A O 1
ATOM 1001 N N . ASP A 1 129 ? -12.135 19.313 -2.621 1.00 88.19 129 ASP A N 1
ATOM 1002 C CA . ASP A 1 129 ? -11.888 20.003 -1.333 1.00 88.19 129 ASP A CA 1
ATOM 1003 C C . ASP A 1 129 ? -11.359 19.070 -0.224 1.00 88.19 129 ASP A C 1
ATOM 1005 O O . ASP A 1 129 ? -11.556 19.302 0.969 1.00 88.19 129 ASP A O 1
ATOM 1009 N N . LEU A 1 130 ? -10.657 18.002 -0.616 1.00 87.88 130 LEU A N 1
ATOM 1010 C CA . LEU A 1 130 ? -10.063 17.055 0.318 1.00 87.88 130 LEU A CA 1
ATOM 1011 C C . LEU A 1 130 ? -8.756 17.610 0.875 1.00 87.88 130 LEU A C 1
ATOM 1013 O O . LEU A 1 130 ? -7.768 17.770 0.154 1.00 87.88 130 LEU A O 1
ATOM 1017 N N . LYS A 1 131 ? -8.729 17.861 2.185 1.00 85.56 131 LYS A N 1
ATOM 1018 C CA . LYS A 1 131 ? -7.525 18.314 2.891 1.00 85.56 131 LYS A CA 1
ATOM 1019 C C . LYS A 1 131 ? -6.861 17.161 3.624 1.00 85.56 131 LYS A C 1
ATOM 1021 O O . LYS A 1 131 ? -7.523 16.288 4.182 1.00 85.56 131 LYS A O 1
ATOM 1026 N N . LEU A 1 132 ? -5.532 17.204 3.667 1.00 86.00 132 LEU A N 1
ATOM 1027 C CA . LEU A 1 132 ? -4.708 16.184 4.313 1.00 86.00 132 LEU A CA 1
ATOM 1028 C C . LEU A 1 132 ? -5.120 15.936 5.774 1.00 86.00 132 LEU A C 1
ATOM 1030 O O . LEU A 1 132 ? -5.252 14.784 6.176 1.00 86.00 132 LEU A O 1
ATOM 1034 N N . ASP A 1 133 ? -5.372 16.997 6.544 1.00 87.25 133 ASP A N 1
ATOM 1035 C CA . ASP A 1 133 ? -5.732 16.872 7.962 1.00 87.25 133 ASP A CA 1
ATOM 1036 C C . ASP A 1 133 ? -7.108 16.219 8.159 1.00 87.25 133 ASP A C 1
ATOM 1038 O O . ASP A 1 133 ? -7.242 15.333 8.996 1.00 87.25 133 ASP A O 1
ATOM 1042 N N . GLN A 1 134 ? -8.095 16.558 7.321 1.00 89.38 134 GLN A N 1
ATOM 1043 C CA . GLN A 1 134 ? -9.424 15.930 7.352 1.00 89.38 134 GLN A CA 1
ATOM 1044 C C . GLN A 1 134 ? -9.347 14.434 7.034 1.00 89.38 134 GLN A C 1
ATOM 1046 O O . GLN A 1 134 ? -9.987 13.619 7.691 1.00 89.38 134 GLN A O 1
ATOM 1051 N N . ILE A 1 135 ? -8.527 14.055 6.049 1.00 89.69 135 ILE A N 1
ATOM 1052 C CA . ILE A 1 135 ? -8.322 12.647 5.698 1.00 89.69 135 ILE A CA 1
ATOM 1053 C C . ILE A 1 135 ? -7.577 11.910 6.813 1.00 89.69 135 ILE A C 1
ATOM 1055 O O . ILE A 1 135 ? -7.931 10.773 7.107 1.00 89.69 135 ILE A O 1
ATOM 1059 N N . ARG A 1 136 ? -6.592 12.527 7.481 1.00 88.19 136 ARG A N 1
ATOM 1060 C CA . ARG A 1 136 ? -5.938 11.913 8.651 1.00 88.19 136 ARG A CA 1
ATOM 1061 C C . ARG A 1 136 ? -6.918 11.674 9.795 1.00 88.19 136 ARG A C 1
ATOM 1063 O O . ARG A 1 136 ? -6.896 10.592 10.376 1.00 88.19 136 ARG A O 1
ATOM 1070 N N . GLU A 1 137 ? -7.759 12.657 10.107 1.00 89.38 137 GLU A N 1
ATOM 1071 C CA . GLU A 1 137 ? -8.793 12.532 11.139 1.00 89.38 137 GLU A CA 1
ATOM 1072 C C . GLU A 1 137 ? -9.783 11.415 10.796 1.00 89.38 137 GLU A C 1
ATOM 1074 O O . GLU A 1 137 ? -10.074 10.574 11.645 1.00 89.38 137 GLU A O 1
ATOM 1079 N N . GLU A 1 138 ? -10.229 11.335 9.541 1.00 90.75 138 GLU A N 1
ATOM 1080 C CA . GLU A 1 138 ? -11.166 10.297 9.104 1.00 90.75 138 GLU A CA 1
ATOM 1081 C C . GLU A 1 138 ? -10.529 8.900 9.085 1.00 90.75 138 GLU A C 1
ATOM 1083 O O . GLU A 1 138 ? -11.150 7.926 9.507 1.00 90.75 138 GLU A O 1
ATOM 1088 N N . VAL A 1 139 ? -9.262 8.786 8.672 1.00 89.75 139 VAL A N 1
ATOM 1089 C CA . VAL A 1 139 ? -8.496 7.534 8.775 1.00 89.75 139 VAL A CA 1
ATOM 1090 C C . VAL A 1 139 ? -8.411 7.084 10.234 1.00 89.75 139 VAL A C 1
ATOM 1092 O O . VAL A 1 139 ? -8.678 5.922 10.530 1.00 89.75 139 VAL A O 1
ATOM 1095 N N . GLN A 1 140 ? -8.084 7.987 11.162 1.00 87.56 140 GLN A N 1
ATOM 1096 C CA . GLN A 1 140 ? -8.038 7.664 12.592 1.00 87.56 140 GLN A CA 1
ATOM 1097 C C . GLN A 1 140 ? -9.416 7.293 13.148 1.00 87.56 140 GLN A C 1
ATOM 1099 O O . GLN A 1 140 ? -9.512 6.361 13.941 1.00 87.56 140 GLN A O 1
ATOM 1104 N N . SER A 1 141 ? -10.472 7.985 12.717 1.00 87.56 141 SER A N 1
ATOM 1105 C CA . SER A 1 141 ? -11.859 7.697 13.089 1.00 87.56 141 SER A CA 1
ATOM 1106 C C . SER A 1 141 ? -12.263 6.282 12.665 1.00 87.56 141 SER A C 1
ATOM 1108 O O . SER A 1 141 ? -12.706 5.489 13.494 1.00 87.56 141 SER A O 1
ATOM 1110 N N . LEU A 1 142 ? -12.016 5.918 11.403 1.00 84.31 142 LEU A N 1
ATOM 1111 C CA . LEU A 1 142 ? -12.322 4.594 10.857 1.00 84.31 142 LEU A CA 1
ATOM 1112 C C . LEU A 1 142 ? -11.543 3.467 11.543 1.00 84.31 142 LEU A C 1
ATOM 1114 O O . LEU A 1 142 ? -12.108 2.407 11.808 1.00 84.31 142 LEU A O 1
ATOM 1118 N N . LEU A 1 143 ? -10.266 3.700 11.854 1.00 78.69 143 LEU A N 1
ATOM 1119 C CA . LEU A 1 143 ? -9.423 2.731 12.559 1.00 78.69 143 LEU A CA 1
ATOM 1120 C C . LEU A 1 143 ? -9.779 2.628 14.055 1.00 78.69 143 LEU A C 1
ATOM 1122 O O . LEU A 1 143 ? -9.711 1.547 14.634 1.00 78.69 143 LEU A O 1
ATOM 1126 N N . GLY A 1 144 ? -10.178 3.736 14.688 1.00 69.50 144 GLY A N 1
ATOM 1127 C CA . GLY A 1 144 ? -10.564 3.800 16.101 1.00 69.50 144 GLY A CA 1
ATOM 1128 C C . GLY A 1 144 ? -11.981 3.297 16.390 1.00 69.50 144 GLY A C 1
ATOM 1129 O O . GLY A 1 144 ? -12.247 2.824 17.493 1.00 69.50 144 GLY A O 1
ATOM 1130 N N . ALA A 1 145 ? -12.882 3.349 15.404 1.00 58.78 145 ALA A N 1
ATOM 1131 C CA . ALA A 1 145 ? -14.263 2.880 15.517 1.00 58.78 145 ALA A CA 1
ATOM 1132 C C . ALA A 1 145 ? -14.403 1.346 15.547 1.00 58.78 145 ALA A C 1
ATOM 1134 O O . ALA A 1 145 ? -15.523 0.849 15.656 1.00 58.78 145 ALA A O 1
ATOM 1135 N N . GLY A 1 146 ? -13.295 0.595 15.463 1.00 49.50 146 GLY A N 1
ATOM 1136 C CA . GLY A 1 146 ? -13.313 -0.868 15.531 1.00 49.50 146 GLY A CA 1
ATOM 1137 C C . GLY A 1 146 ? -14.174 -1.495 14.439 1.00 49.50 146 GLY A C 1
ATOM 1138 O O . GLY A 1 146 ? -14.785 -2.536 14.665 1.00 49.50 146 GLY A O 1
ATOM 1139 N N . LEU A 1 147 ? -14.277 -0.844 13.276 1.00 42.59 147 LEU A N 1
ATOM 1140 C CA . LEU A 1 147 ? -14.889 -1.482 12.126 1.00 42.59 147 LEU A CA 1
ATOM 1141 C C . LEU A 1 147 ? -14.056 -2.724 11.804 1.00 42.59 147 LEU A C 1
ATOM 1143 O O . LEU A 1 147 ? -12.843 -2.619 11.607 1.00 42.59 147 LEU A O 1
ATOM 1147 N N . ASP A 1 148 ? -14.727 -3.873 11.727 1.00 40.41 148 ASP A N 1
ATOM 1148 C CA . ASP A 1 148 ? -14.244 -5.111 11.113 1.00 40.41 148 ASP A CA 1
ATOM 1149 C C . ASP A 1 148 ? -14.021 -4.865 9.606 1.00 40.41 148 ASP A C 1
ATOM 1151 O O . ASP A 1 148 ? -14.679 -5.436 8.738 1.00 40.41 148 ASP A O 1
ATOM 1155 N N . ILE A 1 149 ? -13.137 -3.927 9.262 1.00 43.25 149 ILE A N 1
ATOM 1156 C CA . ILE A 1 149 ? -12.671 -3.697 7.901 1.00 43.25 149 ILE A CA 1
ATOM 1157 C C . ILE A 1 149 ? -11.645 -4.784 7.660 1.00 43.25 149 ILE A C 1
ATOM 1159 O O . ILE A 1 149 ? -10.463 -4.476 7.759 1.00 43.25 149 ILE A O 1
ATOM 1163 N N . ASP A 1 150 ? -12.106 -6.025 7.433 1.00 40.81 150 ASP A N 1
ATOM 1164 C CA . ASP A 1 150 ? -11.320 -7.216 7.080 1.00 40.81 150 ASP A CA 1
ATOM 1165 C C . ASP A 1 150 ? -9.818 -6.918 7.137 1.00 40.81 150 ASP A C 1
ATOM 1167 O O . ASP A 1 150 ? -9.183 -6.665 6.108 1.00 40.81 150 ASP A O 1
ATOM 1171 N N . THR A 1 151 ? -9.244 -6.858 8.345 1.00 40.72 151 THR A N 1
ATOM 1172 C CA . THR A 1 151 ? -7.804 -6.634 8.554 1.00 40.72 151 THR A CA 1
ATOM 1173 C C . THR A 1 151 ? -6.992 -7.844 8.088 1.00 40.72 151 THR A C 1
ATOM 1175 O O . THR A 1 151 ? -5.774 -7.870 8.240 1.00 40.72 151 THR A O 1
ATOM 1178 N N . ASP A 1 152 ? -7.658 -8.775 7.390 1.00 38.59 152 ASP A N 1
ATOM 1179 C CA . ASP A 1 152 ? -7.185 -9.864 6.527 1.00 38.59 152 ASP A CA 1
ATOM 1180 C C . ASP A 1 152 ? -6.152 -9.437 5.471 1.00 38.59 152 ASP A C 1
ATOM 1182 O O . ASP A 1 152 ? -5.661 -10.231 4.671 1.00 38.59 152 ASP A O 1
ATOM 1186 N N . ASP A 1 153 ? -5.783 -8.162 5.490 1.00 42.47 153 ASP A N 1
ATOM 1187 C CA . ASP A 1 153 ? -4.705 -7.632 4.713 1.00 42.47 153 ASP A CA 1
ATOM 1188 C C . ASP A 1 153 ? -3.697 -6.839 5.529 1.00 42.47 153 ASP A C 1
ATOM 1190 O O . ASP A 1 153 ? -3.293 -5.750 5.154 1.00 42.47 153 ASP A O 1
ATOM 1194 N N . THR A 1 154 ? -3.232 -7.389 6.646 1.00 36.50 154 THR A N 1
ATOM 1195 C CA . THR A 1 154 ? -1.910 -7.015 7.150 1.00 36.50 154 THR A CA 1
ATOM 1196 C C . THR A 1 154 ? -0.884 -7.335 6.058 1.00 36.50 154 THR A C 1
ATOM 1198 O O . THR A 1 154 ? -0.978 -8.352 5.362 1.00 36.50 154 THR A O 1
ATOM 1201 N N . ALA A 1 155 ? 0.101 -6.451 5.838 1.00 38.16 155 ALA A N 1
ATOM 1202 C CA . ALA A 1 155 ? 1.273 -6.850 5.062 1.00 38.16 155 ALA A CA 1
ATOM 1203 C C . ALA A 1 155 ? 1.750 -8.183 5.606 1.00 38.16 155 ALA A C 1
ATOM 1205 O O . ALA A 1 155 ? 1.676 -8.390 6.811 1.00 38.16 155 ALA A O 1
ATOM 1206 N N . VAL A 1 156 ? 2.171 -9.073 4.712 1.00 38.19 156 VAL A N 1
ATOM 1207 C CA . VAL A 1 156 ? 2.722 -10.384 5.060 1.00 38.19 156 VAL A CA 1
ATOM 1208 C C . VAL A 1 156 ? 3.826 -10.178 6.102 1.00 38.19 156 VAL A C 1
ATOM 1210 O O . VAL A 1 156 ? 4.950 -9.877 5.728 1.00 38.19 156 VAL A O 1
ATOM 1213 N N . GLU A 1 157 ? 3.410 -10.230 7.373 1.00 32.69 157 GLU A N 1
ATOM 1214 C CA . GLU A 1 157 ? 4.105 -10.260 8.659 1.00 32.69 157 GLU A CA 1
ATOM 1215 C C . GLU A 1 157 ? 3.159 -9.801 9.803 1.00 32.69 157 GLU A C 1
ATOM 1217 O O . GLU A 1 157 ? 2.976 -8.616 10.080 1.00 32.69 157 GLU A O 1
ATOM 1222 N N . SER A 1 158 ? 2.674 -10.804 10.552 1.00 37.94 158 SER A N 1
ATOM 1223 C CA . SER A 1 158 ? 2.400 -10.810 12.007 1.00 37.94 158 SER A CA 1
ATOM 1224 C C . SER A 1 158 ? 0.974 -10.627 12.577 1.00 37.94 158 SER A C 1
ATOM 1226 O O . SER A 1 158 ? 0.718 -9.708 13.341 1.00 37.94 158 SER A O 1
ATOM 1228 N N . GLU A 1 159 ? 0.138 -11.663 12.448 1.00 34.12 159 GLU A N 1
ATOM 1229 C CA . GLU A 1 159 ? -0.800 -12.101 13.510 1.00 34.12 159 GLU A CA 1
ATOM 1230 C C . GLU A 1 159 ? -0.646 -13.633 13.661 1.00 34.12 159 GLU A C 1
ATOM 1232 O O . GLU A 1 159 ? -1.052 -14.398 12.793 1.00 34.12 159 GLU A O 1
ATOM 1237 N N . ARG A 1 160 ? 0.258 -14.169 14.495 1.00 34.34 160 ARG A N 1
ATOM 1238 C CA . ARG A 1 160 ? 0.220 -14.357 15.963 1.00 34.34 160 ARG A CA 1
ATOM 1239 C C . ARG A 1 160 ? -1.061 -15.035 16.490 1.00 34.34 160 ARG A C 1
ATOM 1241 O O . ARG A 1 160 ? -2.019 -14.334 16.789 1.00 34.34 160 ARG A O 1
ATOM 1248 N N . PRO A 1 161 ? -1.050 -16.357 16.759 1.00 33.03 161 PRO A N 1
ATOM 1249 C CA . PRO A 1 161 ? -1.857 -16.907 17.850 1.00 33.03 161 PRO A CA 1
ATOM 1250 C C . PRO A 1 161 ? -1.398 -16.315 19.196 1.00 33.03 161 PRO A C 1
ATOM 1252 O O . PRO A 1 161 ? -0.234 -15.932 19.357 1.00 33.03 161 PRO A O 1
ATOM 1255 N N . SER A 1 162 ? -2.318 -16.210 20.159 1.00 29.72 162 SER A N 1
ATOM 1256 C CA . SER A 1 162 ? -2.053 -15.577 21.455 1.00 29.72 162 SER A CA 1
ATOM 1257 C C . SER A 1 162 ? -0.887 -16.257 22.214 1.00 29.72 162 SER A C 1
ATOM 1259 O O . SER A 1 162 ? -0.733 -17.480 22.139 1.00 29.72 162 SER A O 1
ATOM 1261 N N . PRO A 1 163 ? -0.059 -15.506 22.975 1.00 41.88 163 PRO A N 1
ATOM 1262 C CA . PRO A 1 163 ? 1.120 -16.037 23.677 1.00 41.88 163 PRO A CA 1
ATOM 1263 C C . PRO A 1 163 ? 0.851 -17.149 24.700 1.00 41.88 163 PRO A C 1
ATOM 1265 O O . PRO A 1 163 ? 1.800 -17.755 25.191 1.00 41.88 163 PRO A O 1
ATOM 1268 N N . VAL A 1 164 ? -0.409 -17.405 25.054 1.00 40.94 164 VAL A N 1
ATOM 1269 C CA . VAL A 1 164 ? -0.766 -18.339 26.128 1.00 40.94 164 VAL A CA 1
ATOM 1270 C C . VAL A 1 164 ? -0.839 -19.788 25.629 1.00 40.94 164 VAL A C 1
ATOM 1272 O O . VAL A 1 164 ? -0.525 -20.689 26.394 1.00 40.94 164 VAL A O 1
ATOM 1275 N N . GLU A 1 165 ? -1.122 -20.038 24.346 1.00 41.03 165 GLU A N 1
ATOM 1276 C CA . GLU A 1 165 ? -1.319 -21.412 23.837 1.00 41.03 165 GLU A CA 1
ATOM 1277 C C . GLU A 1 165 ? -0.083 -22.023 23.149 1.00 41.03 165 GLU A C 1
ATOM 1279 O O . GLU A 1 165 ? -0.005 -23.237 22.982 1.00 41.03 165 GLU A O 1
ATOM 1284 N N . VAL A 1 166 ? 0.933 -21.220 22.799 1.00 43.41 166 VAL A N 1
ATOM 1285 C CA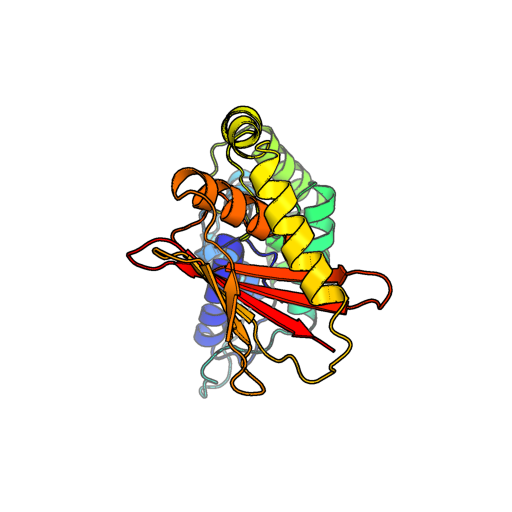 . VAL A 1 166 ? 2.178 -21.720 22.166 1.00 43.41 166 VAL A CA 1
ATOM 1286 C C . VAL A 1 166 ? 3.360 -21.769 23.147 1.00 43.41 166 VAL A C 1
ATOM 1288 O O . VAL A 1 166 ? 4.291 -22.554 22.971 1.00 43.41 166 VAL A O 1
ATOM 1291 N N . ALA A 1 167 ? 3.332 -20.977 24.226 1.00 40.31 167 ALA A N 1
ATOM 1292 C CA . ALA A 1 167 ? 4.423 -20.907 25.202 1.00 40.31 167 ALA A CA 1
ATOM 1293 C C . ALA A 1 167 ? 4.574 -22.167 26.078 1.00 40.31 167 ALA A C 1
ATOM 1295 O O . ALA A 1 167 ? 5.650 -22.381 26.643 1.00 40.31 167 ALA A O 1
ATOM 1296 N N . GLU A 1 168 ? 3.550 -23.019 26.176 1.00 42.62 168 GLU A N 1
ATOM 1297 C CA . GLU A 1 168 ? 3.636 -24.279 26.932 1.00 42.62 168 GLU A CA 1
ATOM 1298 C C . GLU A 1 168 ? 4.367 -25.400 26.173 1.00 42.62 168 GLU A C 1
ATOM 1300 O O . GLU A 1 168 ? 4.895 -26.314 26.800 1.00 42.62 168 GLU A O 1
ATOM 1305 N N . LEU A 1 169 ? 4.514 -25.297 24.846 1.00 45.22 169 LEU A N 1
ATOM 1306 C CA . LEU A 1 169 ? 5.231 -26.283 24.018 1.00 45.22 169 LEU A CA 1
ATOM 1307 C C . LEU A 1 169 ? 6.710 -25.937 23.760 1.00 45.22 169 LEU A C 1
ATOM 1309 O O . LEU A 1 169 ? 7.452 -26.768 23.244 1.00 45.22 169 LEU A O 1
ATOM 1313 N N . VAL A 1 170 ? 7.161 -24.731 24.126 1.00 49.69 170 VAL A N 1
ATOM 1314 C CA . VAL A 1 170 ? 8.494 -24.196 23.759 1.00 49.69 170 VAL A CA 1
ATOM 1315 C C . VAL A 1 170 ? 9.528 -24.299 24.896 1.00 49.69 170 VAL A C 1
ATOM 1317 O O . VAL A 1 170 ? 10.702 -23.991 24.702 1.00 49.69 170 VAL A O 1
ATOM 1320 N N . LYS A 1 171 ? 9.150 -24.811 26.074 1.00 50.72 171 LYS A N 1
ATOM 1321 C CA . LYS A 1 171 ? 10.037 -24.944 27.249 1.00 50.72 171 LYS A CA 1
ATOM 1322 C C . LYS A 1 171 ? 10.481 -26.379 27.550 1.00 50.72 171 LYS A C 1
ATOM 1324 O O . LYS A 1 171 ? 10.640 -26.728 28.715 1.00 50.72 171 LYS A O 1
ATOM 1329 N N . THR A 1 172 ? 10.680 -27.234 26.551 1.00 59.12 172 THR A N 1
ATOM 1330 C CA . THR A 1 172 ? 11.334 -28.530 26.799 1.00 59.12 172 THR A CA 1
ATOM 1331 C C . THR A 1 172 ? 12.852 -28.316 26.868 1.00 59.12 172 THR A C 1
ATOM 1333 O O . THR A 1 172 ? 13.426 -27.951 25.837 1.00 59.12 172 THR A O 1
ATOM 1336 N N . PRO A 1 173 ? 13.519 -28.536 28.024 1.00 65.56 173 PRO A N 1
ATOM 1337 C CA . PRO A 1 173 ? 14.967 -28.324 28.173 1.00 65.56 173 PRO A CA 1
ATOM 1338 C C . PRO A 1 173 ? 15.787 -29.079 27.121 1.00 65.56 173 PRO A C 1
ATOM 1340 O O . PRO A 1 173 ? 16.761 -28.558 26.593 1.00 65.56 173 PRO A O 1
ATOM 1343 N N . GLU A 1 174 ? 15.314 -30.267 26.752 1.00 65.25 174 GLU A N 1
ATOM 1344 C CA . GLU A 1 174 ? 15.944 -31.181 25.798 1.00 65.25 174 GLU A CA 1
ATOM 1345 C C . GLU A 1 174 ? 15.975 -30.618 24.363 1.00 65.25 174 GLU A C 1
ATOM 1347 O O . GLU A 1 174 ? 16.964 -30.781 23.654 1.00 65.25 174 GLU A O 1
ATOM 1352 N N . ALA A 1 175 ? 14.922 -29.910 23.928 1.00 62.56 175 ALA A N 1
ATOM 1353 C CA . ALA A 1 175 ? 14.899 -29.274 22.605 1.00 62.56 175 ALA A CA 1
ATOM 1354 C C . ALA A 1 175 ? 15.880 -28.097 22.541 1.00 62.56 175 ALA A C 1
ATOM 1356 O O . ALA A 1 175 ? 16.616 -27.956 21.565 1.00 62.56 175 ALA A O 1
ATOM 1357 N N . SER A 1 176 ? 15.938 -27.300 23.611 1.00 63.56 176 SER A N 1
ATOM 1358 C CA . SER A 1 176 ? 16.862 -26.170 23.709 1.00 63.56 176 SER A CA 1
ATOM 1359 C C . SER A 1 176 ? 18.318 -26.623 23.779 1.00 63.56 176 SER A C 1
ATOM 1361 O O . SER A 1 176 ? 19.175 -25.996 23.163 1.00 63.56 176 SER A O 1
ATOM 1363 N N . GLU A 1 177 ? 18.597 -27.722 24.481 1.00 70.56 177 GLU A N 1
ATOM 1364 C CA . GLU A 1 177 ? 19.923 -28.338 24.537 1.00 70.56 177 GLU A CA 1
ATOM 1365 C C . GLU A 1 177 ? 20.361 -28.848 23.157 1.00 70.56 177 GLU A C 1
ATOM 1367 O O . GLU A 1 177 ? 21.459 -28.524 22.705 1.00 70.56 177 GLU A O 1
ATOM 1372 N N . PHE A 1 178 ? 19.478 -29.551 22.438 1.00 72.69 178 PHE A N 1
ATOM 1373 C CA . PHE A 1 178 ? 19.755 -30.024 21.079 1.00 72.69 178 PHE A CA 1
ATOM 1374 C C . PHE A 1 178 ? 20.044 -28.870 20.109 1.00 72.69 178 PHE A C 1
ATOM 1376 O O . PHE A 1 178 ? 21.032 -28.898 19.373 1.00 72.69 178 PHE A O 1
ATOM 1383 N N . VAL A 1 179 ? 19.197 -27.836 20.113 1.00 69.75 179 VAL A N 1
ATOM 1384 C CA . VAL A 1 179 ? 19.363 -26.666 19.240 1.00 69.75 179 VAL A CA 1
ATOM 1385 C C . VAL A 1 179 ? 20.636 -25.894 19.596 1.00 69.75 179 VAL A C 1
ATOM 1387 O O . VAL A 1 179 ? 21.383 -25.503 18.701 1.00 69.75 179 VAL A O 1
ATOM 1390 N N . GLY A 1 180 ? 20.925 -25.720 20.888 1.00 66.81 180 GLY A N 1
ATOM 1391 C CA . GLY A 1 180 ? 22.153 -25.082 21.358 1.00 66.81 180 GLY A CA 1
ATOM 1392 C C . GLY A 1 180 ? 23.410 -25.832 20.916 1.00 66.81 180 GLY A C 1
ATOM 1393 O O . GLY A 1 180 ? 24.342 -25.210 20.408 1.00 66.81 180 GLY A O 1
ATOM 1394 N N . GLN A 1 181 ? 23.412 -27.162 21.038 1.00 70.12 181 GLN A N 1
ATOM 1395 C CA . GLN A 1 181 ? 24.516 -28.010 20.592 1.00 70.12 181 GLN A CA 1
ATOM 1396 C C . GLN A 1 181 ? 24.714 -27.930 19.072 1.00 70.12 181 GLN A C 1
ATOM 1398 O O . GLN A 1 181 ? 25.842 -27.751 18.620 1.00 70.12 181 GLN A O 1
ATOM 1403 N N . LEU A 1 182 ? 23.627 -27.973 18.289 1.00 72.12 182 LEU A N 1
ATOM 1404 C CA . LEU A 1 182 ? 23.682 -27.826 16.834 1.00 72.12 182 LEU A CA 1
ATOM 1405 C C . LEU A 1 182 ? 24.344 -26.501 16.436 1.00 72.12 182 LEU A C 1
ATOM 1407 O O . LEU A 1 182 ? 25.298 -26.506 15.668 1.00 72.12 182 LEU A O 1
ATOM 1411 N N . ILE A 1 183 ? 23.886 -25.370 16.982 1.00 67.94 183 ILE A N 1
ATOM 1412 C CA . ILE A 1 183 ? 24.458 -24.052 16.662 1.00 67.94 183 ILE A CA 1
ATOM 1413 C C . ILE A 1 183 ? 25.918 -23.943 17.124 1.00 67.94 183 ILE A C 1
ATOM 1415 O O . ILE A 1 183 ? 26.748 -23.401 16.393 1.00 67.94 183 ILE A O 1
ATOM 1419 N N . ALA A 1 184 ? 26.259 -24.481 18.298 1.00 66.44 184 ALA A N 1
ATOM 1420 C CA . ALA A 1 184 ? 27.632 -24.483 18.798 1.00 66.44 184 ALA A CA 1
ATOM 1421 C C . ALA A 1 184 ? 28.578 -25.306 17.907 1.00 66.44 184 ALA A C 1
ATOM 1423 O O . ALA A 1 184 ? 29.705 -24.878 17.655 1.00 66.44 184 ALA A O 1
ATOM 1424 N N . ASP A 1 185 ? 28.130 -26.454 17.397 1.00 67.38 185 ASP A N 1
ATOM 1425 C CA . ASP A 1 185 ? 28.915 -27.275 16.472 1.00 67.38 185 ASP A CA 1
ATOM 1426 C C . ASP A 1 185 ? 29.064 -26.615 15.098 1.00 67.38 185 ASP A C 1
ATOM 1428 O O . ASP A 1 185 ? 30.110 -26.761 14.466 1.00 67.38 185 ASP A O 1
ATOM 1432 N N . LEU A 1 186 ? 28.069 -25.840 14.652 1.00 62.22 186 LEU A N 1
ATOM 1433 C CA . LEU A 1 186 ? 28.188 -25.015 13.447 1.00 62.22 186 LEU A CA 1
ATOM 1434 C C . LEU A 1 186 ? 29.193 -23.874 13.632 1.00 62.22 186 LEU A C 1
ATOM 1436 O O . LEU A 1 186 ? 30.007 -23.638 12.745 1.00 62.22 186 LEU A O 1
ATOM 1440 N N . ALA A 1 187 ? 29.174 -23.207 14.787 1.00 60.66 187 ALA A N 1
ATOM 1441 C CA . ALA A 1 187 ? 30.068 -22.090 15.084 1.00 60.66 187 ALA A CA 1
ATOM 1442 C C . ALA A 1 187 ? 31.538 -22.513 15.270 1.00 60.66 187 ALA A C 1
ATOM 1444 O O . ALA A 1 187 ? 32.436 -21.723 15.008 1.00 60.66 187 ALA A O 1
ATOM 1445 N N . LYS A 1 188 ? 31.802 -23.749 15.717 1.00 60.66 188 LYS A N 1
ATOM 1446 C CA . LYS A 1 188 ? 33.166 -24.265 15.952 1.00 60.66 188 LYS A CA 1
ATOM 1447 C C . LYS A 1 188 ? 33.884 -24.758 14.694 1.00 60.66 188 LYS A C 1
ATOM 1449 O O . LYS A 1 188 ? 35.081 -25.036 14.755 1.00 60.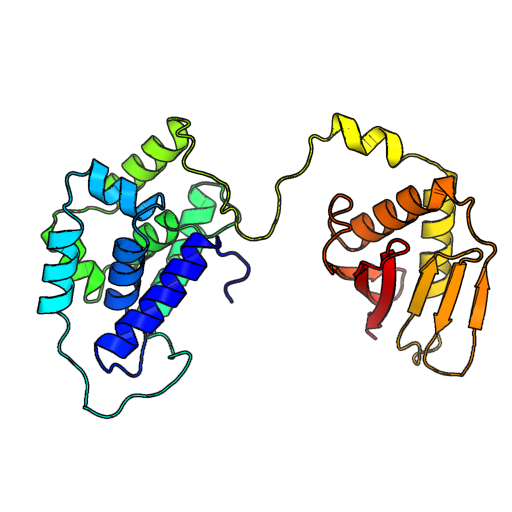66 188 LYS A O 1
ATOM 1454 N N . ARG A 1 189 ? 33.184 -24.949 13.573 1.00 60.03 189 ARG A N 1
ATOM 1455 C CA . ARG A 1 189 ? 33.798 -25.474 12.347 1.00 60.03 189 ARG A CA 1
ATOM 1456 C C . ARG A 1 189 ? 34.402 -24.317 11.542 1.00 60.03 189 ARG A C 1
ATOM 1458 O O . ARG A 1 189 ? 33.742 -23.746 10.685 1.00 60.03 189 ARG A O 1
ATOM 1465 N N . GLU A 1 190 ? 35.684 -24.034 11.794 1.00 50.56 190 GLU A N 1
ATOM 1466 C CA . GLU A 1 190 ? 36.532 -23.045 11.085 1.00 50.56 190 GLU A CA 1
ATOM 1467 C C . GLU A 1 190 ? 36.707 -23.317 9.573 1.00 50.56 190 GLU A C 1
ATOM 1469 O O . GLU A 1 190 ? 37.333 -22.532 8.853 1.00 50.56 190 GLU A O 1
ATOM 1474 N N . ASP A 1 191 ? 36.194 -24.438 9.060 1.00 52.78 191 ASP A N 1
ATOM 1475 C CA . ASP A 1 191 ? 36.388 -24.820 7.668 1.00 52.78 191 ASP A CA 1
ATOM 1476 C C . ASP A 1 191 ? 35.470 -23.983 6.758 1.00 52.78 191 ASP A C 1
ATOM 1478 O O . ASP A 1 191 ? 34.282 -24.266 6.582 1.00 52.78 191 ASP A O 1
ATOM 1482 N N . LYS A 1 192 ? 36.053 -22.929 6.167 1.00 49.62 192 LYS A N 1
ATOM 1483 C CA . LYS A 1 192 ? 35.459 -21.890 5.289 1.00 49.62 192 LYS A CA 1
ATOM 1484 C C . LYS A 1 192 ? 34.855 -22.404 3.968 1.00 49.62 192 LYS A C 1
ATOM 1486 O O . LYS A 1 192 ? 34.868 -21.714 2.951 1.00 49.62 192 LYS A O 1
ATOM 1491 N N . ARG A 1 193 ? 34.390 -23.650 3.935 1.00 47.62 193 ARG A N 1
ATOM 1492 C CA . ARG A 1 193 ? 33.801 -24.318 2.769 1.00 47.62 193 ARG A CA 1
ATOM 1493 C C . ARG A 1 193 ? 32.437 -24.941 3.071 1.00 47.62 193 ARG A C 1
ATOM 1495 O O . ARG A 1 193 ? 31.929 -25.676 2.237 1.00 47.62 193 ARG A O 1
ATOM 1502 N N . LEU A 1 194 ? 31.831 -24.688 4.229 1.00 51.53 194 LEU A N 1
ATOM 1503 C CA . LEU A 1 194 ? 30.484 -25.170 4.548 1.00 51.53 194 LEU A CA 1
ATOM 1504 C C . LEU A 1 194 ? 29.452 -24.401 3.720 1.00 51.53 194 LEU A C 1
ATOM 1506 O O . LEU A 1 194 ? 29.246 -23.220 3.957 1.00 51.53 194 LEU A O 1
ATOM 1510 N N . SER A 1 195 ? 28.831 -25.057 2.736 1.00 51.44 195 SER A N 1
ATOM 1511 C CA . SER A 1 195 ? 27.934 -24.353 1.813 1.00 51.44 195 SER A CA 1
ATOM 1512 C C . SER A 1 195 ? 26.472 -24.722 1.878 1.00 51.44 195 SER A C 1
ATOM 1514 O O . SER A 1 195 ? 25.757 -24.002 1.238 1.00 51.44 195 SER A O 1
ATOM 1516 N N . ASP A 1 196 ? 25.990 -25.740 2.588 1.00 55.78 196 ASP A N 1
ATOM 1517 C CA . ASP A 1 196 ? 24.547 -25.949 2.831 1.00 55.78 196 ASP A CA 1
ATOM 1518 C C . ASP A 1 196 ? 24.408 -27.075 3.871 1.00 55.78 196 ASP A C 1
ATOM 1520 O O . ASP A 1 196 ? 25.057 -28.115 3.720 1.00 55.78 196 ASP A O 1
ATOM 1524 N N . ILE A 1 197 ? 23.597 -26.878 4.912 1.00 61.81 197 ILE A N 1
ATOM 1525 C CA . ILE A 1 197 ? 23.298 -27.840 5.982 1.00 61.81 197 ILE A CA 1
ATOM 1526 C C . ILE A 1 197 ? 21.843 -28.263 5.824 1.00 61.81 197 ILE A C 1
ATOM 1528 O O . ILE A 1 197 ? 20.944 -27.452 6.006 1.00 61.81 197 ILE A O 1
ATOM 1532 N N . TYR A 1 198 ? 21.575 -29.526 5.523 1.00 61.19 198 TYR A N 1
ATOM 1533 C CA . TYR A 1 198 ? 20.205 -30.029 5.429 1.00 61.19 198 TYR A CA 1
ATOM 1534 C C . TYR A 1 198 ? 19.842 -30.802 6.690 1.00 61.19 198 TYR A C 1
ATOM 1536 O O . TYR A 1 198 ? 20.437 -31.844 6.956 1.00 61.19 198 TYR A O 1
ATOM 1544 N N . LEU A 1 199 ? 18.845 -30.323 7.431 1.00 65.00 199 LEU A N 1
ATOM 1545 C CA . LEU A 1 199 ? 18.204 -31.028 8.536 1.00 65.00 199 LEU A CA 1
ATOM 1546 C C . LEU A 1 199 ? 16.978 -31.760 7.995 1.00 65.00 199 LEU A C 1
ATOM 1548 O O . LEU A 1 199 ? 15.951 -31.156 7.675 1.00 65.00 199 LEU A O 1
ATOM 1552 N N . THR A 1 200 ? 17.082 -33.082 7.896 1.00 62.31 200 THR A N 1
ATOM 1553 C CA . THR A 1 200 ? 15.934 -33.929 7.557 1.00 62.31 200 THR A CA 1
ATOM 1554 C C . THR A 1 200 ? 15.481 -34.692 8.792 1.00 62.31 200 THR A C 1
ATOM 1556 O O . THR A 1 200 ? 16.204 -35.554 9.301 1.00 62.31 200 THR A O 1
ATOM 1559 N N . PHE A 1 201 ? 14.267 -34.403 9.255 1.00 62.12 201 PHE A N 1
ATOM 1560 C CA . PHE A 1 201 ? 13.663 -35.054 10.413 1.00 62.12 201 PHE A CA 1
ATOM 1561 C C . PHE A 1 201 ? 12.908 -36.321 9.971 1.00 62.12 201 PHE A C 1
ATOM 1563 O O . PHE A 1 201 ? 11.792 -36.256 9.468 1.00 62.12 201 PHE A O 1
ATOM 1570 N N . GLY A 1 202 ? 13.543 -37.492 10.119 1.00 58.06 202 GLY A N 1
ATOM 1571 C CA . GLY A 1 202 ? 12.966 -38.810 9.807 1.00 58.06 202 GLY A CA 1
ATOM 1572 C C . GLY A 1 202 ? 12.980 -39.767 11.009 1.00 58.06 202 GLY A C 1
ATOM 1573 O O . GLY A 1 202 ? 12.813 -39.359 12.151 1.00 58.06 202 GLY A O 1
ATOM 1574 N N . ARG A 1 203 ? 13.218 -41.074 10.788 1.00 50.53 203 ARG A N 1
ATOM 1575 C CA . ARG A 1 203 ? 13.540 -42.027 11.886 1.00 50.53 203 ARG A CA 1
ATOM 1576 C C . ARG A 1 203 ? 14.885 -41.720 12.573 1.00 50.53 203 ARG A C 1
ATOM 1578 O O . ARG A 1 203 ? 15.114 -42.200 13.676 1.00 50.53 203 ARG A O 1
ATOM 1585 N N . ARG A 1 204 ? 15.747 -40.954 11.902 1.00 52.44 204 ARG A N 1
ATOM 1586 C CA . ARG A 1 204 ? 17.005 -40.359 12.372 1.00 52.44 204 ARG A CA 1
ATOM 1587 C C . ARG A 1 204 ? 17.047 -38.906 11.894 1.00 52.44 204 ARG A C 1
ATOM 1589 O O . ARG A 1 204 ? 16.467 -38.625 10.840 1.00 52.44 204 ARG A O 1
ATOM 1596 N N . VAL A 1 205 ? 17.703 -38.010 12.632 1.00 57.44 205 VAL A N 1
ATOM 1597 C CA . VAL A 1 205 ? 17.975 -36.645 12.161 1.00 57.44 205 VAL A CA 1
ATOM 1598 C C . VAL A 1 205 ? 19.267 -36.705 11.372 1.00 57.44 205 VAL A C 1
ATOM 1600 O O . VAL A 1 205 ? 20.333 -36.965 11.921 1.00 57.44 205 VAL A O 1
ATOM 1603 N N . ARG A 1 206 ? 19.152 -36.531 10.056 1.00 60.50 206 ARG A N 1
ATOM 1604 C CA . ARG A 1 206 ? 20.323 -36.458 9.182 1.00 60.50 206 ARG A CA 1
ATOM 1605 C C . ARG A 1 206 ? 20.677 -34.999 8.973 1.00 60.50 206 ARG A C 1
ATOM 1607 O O . ARG A 1 206 ? 19.811 -34.233 8.553 1.00 60.50 206 ARG A O 1
ATOM 1614 N N . VAL A 1 207 ? 21.932 -34.665 9.264 1.00 60.06 207 VAL A N 1
ATOM 1615 C CA . VAL A 1 207 ? 22.531 -33.353 9.029 1.00 60.06 207 VAL A CA 1
ATOM 1616 C C . VAL A 1 207 ? 23.524 -33.522 7.880 1.00 60.06 207 VAL A C 1
ATOM 1618 O O . VAL A 1 207 ? 24.615 -34.059 8.053 1.00 60.06 207 VAL A O 1
ATOM 1621 N N . GLN A 1 208 ? 23.113 -33.163 6.664 1.00 56.94 208 GLN A N 1
ATOM 1622 C CA . GLN A 1 208 ? 23.954 -33.332 5.472 1.00 56.94 208 GLN A CA 1
ATOM 1623 C C . GLN A 1 208 ? 24.639 -32.019 5.106 1.00 56.94 208 GLN A C 1
ATOM 1625 O O . GLN A 1 208 ? 23.957 -31.016 4.915 1.00 56.94 208 GLN A O 1
ATOM 1630 N N . TYR A 1 209 ? 25.966 -32.044 4.959 1.00 56.41 209 TYR A N 1
ATOM 1631 C CA . TYR A 1 209 ? 26.767 -30.892 4.544 1.00 56.41 209 TYR A CA 1
ATOM 1632 C C . TYR A 1 209 ? 27.170 -31.037 3.069 1.00 56.41 209 TYR A C 1
ATOM 1634 O O . TYR A 1 209 ? 27.721 -32.065 2.669 1.00 56.41 209 TYR A O 1
ATOM 1642 N N . ARG A 1 210 ? 26.896 -30.029 2.227 1.00 44.94 210 ARG A N 1
ATOM 1643 C CA . ARG A 1 210 ? 27.034 -30.176 0.760 1.00 44.94 210 ARG A CA 1
ATOM 1644 C C . ARG A 1 210 ? 28.470 -30.148 0.220 1.00 44.94 210 ARG A C 1
ATOM 1646 O O . ARG A 1 210 ? 28.701 -30.659 -0.874 1.00 44.94 210 ARG A O 1
ATOM 1653 N N . ILE A 1 211 ? 29.458 -29.623 0.946 1.00 46.00 211 ILE A N 1
ATOM 1654 C CA . ILE A 1 211 ? 30.855 -29.653 0.477 1.00 46.00 211 ILE A CA 1
ATOM 1655 C C . ILE A 1 211 ? 31.660 -30.678 1.269 1.00 46.00 211 ILE A C 1
ATOM 1657 O O . ILE A 1 211 ? 31.948 -30.494 2.446 1.00 46.00 211 ILE A O 1
ATOM 1661 N N . GLY A 1 212 ? 32.041 -31.752 0.570 1.00 44.47 212 GLY A N 1
ATOM 1662 C CA . GLY A 1 212 ? 33.029 -32.730 1.030 1.00 44.47 212 GLY A CA 1
ATOM 1663 C C . GLY A 1 212 ? 32.542 -34.172 1.199 1.00 44.47 212 GLY A C 1
ATOM 1664 O O . GLY A 1 212 ? 33.318 -34.981 1.686 1.00 44.47 212 GLY A O 1
ATOM 1665 N N . ASN A 1 213 ? 31.311 -34.530 0.802 1.00 47.00 213 ASN A N 1
ATOM 1666 C CA . ASN A 1 213 ? 30.720 -35.866 1.043 1.00 47.00 213 ASN A CA 1
ATOM 1667 C C . ASN A 1 213 ? 30.669 -36.283 2.531 1.00 47.00 213 ASN A C 1
ATOM 1669 O O . ASN A 1 213 ? 30.450 -37.456 2.835 1.00 47.00 213 ASN A O 1
ATOM 1673 N N . TYR A 1 214 ? 30.844 -35.339 3.458 1.00 51.91 214 TYR A N 1
ATOM 1674 C CA . TYR A 1 214 ? 30.746 -35.597 4.889 1.00 51.91 214 TYR A CA 1
ATOM 1675 C C . TYR A 1 214 ? 29.277 -35.556 5.320 1.00 51.91 214 TYR A C 1
ATOM 1677 O O . TYR A 1 214 ? 28.593 -34.540 5.191 1.00 51.91 214 TYR A O 1
ATOM 1685 N N . VAL A 1 215 ? 28.794 -36.688 5.825 1.00 53.97 215 VAL A N 1
ATOM 1686 C CA . VAL A 1 215 ? 27.477 -36.826 6.446 1.00 53.97 215 VAL A CA 1
ATOM 1687 C C . VAL A 1 215 ? 27.721 -37.141 7.912 1.00 53.97 215 VAL A C 1
ATOM 1689 O O . VAL A 1 215 ? 28.246 -38.210 8.214 1.00 53.97 215 VAL A O 1
ATOM 1692 N N . ASP A 1 216 ? 27.340 -36.224 8.798 1.00 53.88 216 ASP A N 1
ATOM 1693 C CA . ASP A 1 216 ? 27.242 -36.528 10.223 1.00 53.88 216 ASP A CA 1
ATOM 1694 C C . ASP A 1 216 ? 25.801 -36.951 10.527 1.00 53.88 216 ASP A C 1
ATOM 1696 O O . ASP A 1 216 ? 24.826 -36.286 10.160 1.00 53.88 216 ASP A O 1
ATOM 1700 N N . GLU A 1 217 ? 25.659 -38.098 11.185 1.00 54.03 217 GLU A N 1
ATOM 1701 C CA . GLU A 1 217 ? 24.380 -38.559 11.713 1.00 54.03 217 GLU A CA 1
ATOM 1702 C C . GLU A 1 217 ? 24.369 -38.325 13.219 1.00 54.03 217 GLU A C 1
ATOM 1704 O O . GLU A 1 217 ? 25.204 -38.860 13.946 1.00 54.03 217 GLU A O 1
ATOM 1709 N N . PHE A 1 218 ? 23.406 -37.533 13.683 1.00 58.72 218 PHE A N 1
ATOM 1710 C CA . PHE A 1 218 ? 23.135 -37.377 15.105 1.00 58.72 218 PHE A CA 1
ATOM 1711 C C . PHE A 1 218 ? 22.012 -38.335 15.497 1.00 58.72 218 PHE A C 1
ATOM 1713 O O . PHE A 1 218 ? 21.129 -38.655 14.687 1.00 58.72 218 PHE A O 1
ATOM 1720 N N . ASP A 1 219 ? 22.022 -38.782 16.752 1.00 57.22 219 ASP A N 1
ATOM 1721 C CA . ASP A 1 219 ? 20.872 -39.494 17.291 1.00 57.22 219 ASP A CA 1
ATOM 1722 C C . ASP A 1 219 ? 19.641 -38.591 17.189 1.00 57.22 219 ASP A C 1
ATOM 1724 O O . ASP A 1 219 ? 19.658 -37.422 17.581 1.00 57.22 219 ASP A O 1
ATOM 1728 N N . ALA A 1 220 ? 18.575 -39.126 16.587 1.00 58.34 220 ALA A N 1
ATOM 1729 C CA . ALA A 1 220 ? 17.342 -38.371 16.467 1.00 58.34 220 ALA A CA 1
ATOM 1730 C C . ALA A 1 220 ? 16.805 -38.062 17.870 1.00 58.34 220 ALA A C 1
ATOM 1732 O O . ALA A 1 220 ? 16.690 -38.988 18.679 1.00 58.34 220 ALA A O 1
ATOM 1733 N N . PRO A 1 221 ? 16.376 -36.816 18.124 1.00 66.19 221 PRO A N 1
ATOM 1734 C CA . PRO A 1 221 ? 15.526 -36.533 19.262 1.00 66.19 221 PRO A CA 1
ATOM 1735 C C . PR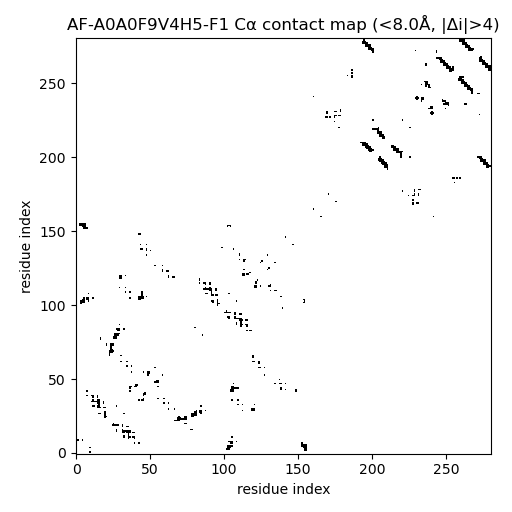O A 1 221 ? 14.275 -37.417 19.177 1.00 66.19 221 PRO A C 1
ATOM 1737 O O . PRO A 1 221 ? 13.874 -37.878 18.096 1.00 66.19 221 PRO A O 1
ATOM 1740 N N . ALA A 1 222 ? 13.642 -37.667 20.320 1.00 65.69 222 ALA A N 1
ATOM 1741 C CA . ALA A 1 222 ? 12.402 -38.426 20.354 1.00 65.69 222 ALA A CA 1
ATOM 1742 C C . ALA A 1 222 ? 11.386 -37.783 19.397 1.00 65.69 222 ALA A C 1
ATOM 1744 O O . ALA A 1 222 ? 11.296 -36.560 19.297 1.00 65.69 222 ALA A O 1
ATOM 1745 N N . LYS A 1 223 ? 10.590 -38.592 18.685 1.00 65.19 223 LYS A N 1
ATOM 1746 C CA . LYS A 1 223 ? 9.637 -38.074 17.683 1.00 65.19 223 LYS A CA 1
ATOM 1747 C C . LYS A 1 223 ? 8.699 -37.001 18.247 1.00 65.19 223 LYS A C 1
ATOM 1749 O O . LYS A 1 223 ? 8.308 -36.102 17.514 1.00 65.19 223 LYS A O 1
ATOM 1754 N N . GLN A 1 224 ? 8.361 -37.087 19.534 1.00 66.19 224 GLN A N 1
ATOM 1755 C CA . GLN A 1 224 ? 7.532 -36.102 20.230 1.00 66.19 224 GLN A CA 1
ATOM 1756 C C . GLN A 1 224 ? 8.218 -34.730 20.397 1.00 66.19 224 GLN A C 1
ATOM 1758 O O . GLN A 1 224 ? 7.524 -33.730 20.532 1.00 66.19 224 GLN A O 1
ATOM 1763 N N . GLN A 1 225 ? 9.552 -34.665 20.361 1.00 69.25 225 GLN A N 1
ATOM 1764 C CA . GLN A 1 225 ? 10.347 -33.438 20.517 1.00 69.25 225 GLN A CA 1
ATOM 1765 C C . GLN A 1 225 ? 10.606 -32.716 19.184 1.00 69.25 225 GLN A C 1
ATOM 1767 O O . GLN A 1 225 ? 10.937 -31.533 19.181 1.00 69.25 225 GLN A O 1
ATOM 1772 N N . VAL A 1 226 ? 10.442 -33.399 18.044 1.00 72.56 226 VAL A N 1
ATOM 1773 C CA . VAL A 1 226 ? 10.697 -32.833 16.706 1.00 72.56 226 VAL A CA 1
ATOM 1774 C C . VAL A 1 226 ? 9.910 -31.534 16.452 1.00 72.56 226 VAL A C 1
ATOM 1776 O O . VAL A 1 226 ? 10.534 -30.564 16.020 1.00 72.56 226 VAL A O 1
ATOM 1779 N N . PRO A 1 227 ? 8.600 -31.432 16.770 1.00 73.25 227 PRO A N 1
ATOM 1780 C CA . PRO A 1 227 ? 7.862 -30.179 16.600 1.00 73.25 227 PRO A CA 1
ATOM 1781 C C . PRO A 1 227 ? 8.420 -29.028 17.447 1.00 73.25 227 PRO A C 1
ATOM 1783 O O . PRO A 1 227 ? 8.486 -27.898 16.971 1.00 73.25 227 PRO A O 1
ATOM 1786 N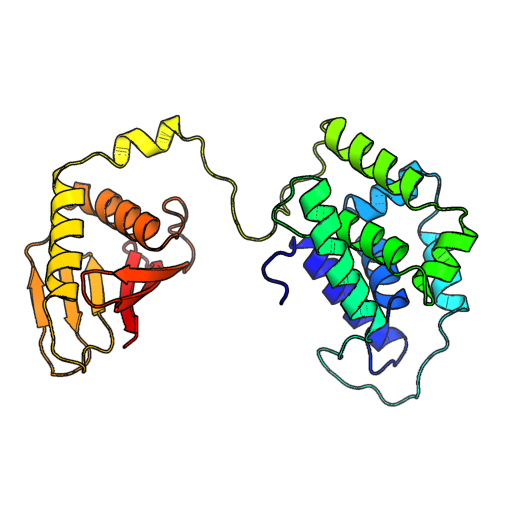 N . ALA A 1 228 ? 8.870 -29.310 18.675 1.00 75.25 228 ALA A N 1
ATOM 1787 C CA . ALA A 1 228 ? 9.451 -28.304 19.563 1.00 75.25 228 ALA A CA 1
ATOM 1788 C C . ALA A 1 228 ? 10.803 -27.795 19.037 1.00 75.25 228 ALA A C 1
ATOM 1790 O O . ALA A 1 228 ? 11.062 -26.594 19.054 1.00 75.25 228 ALA A O 1
ATOM 1791 N N . ILE A 1 229 ? 11.636 -28.690 18.498 1.00 75.81 229 ILE A N 1
ATOM 1792 C CA . ILE A 1 229 ? 12.925 -28.340 17.883 1.00 75.81 229 ILE A CA 1
ATOM 1793 C C . ILE A 1 229 ? 12.717 -27.493 16.625 1.00 75.81 229 ILE A C 1
ATOM 1795 O O . ILE A 1 229 ? 13.370 -26.464 16.464 1.00 75.81 229 ILE A O 1
ATOM 1799 N N . ILE A 1 230 ? 11.776 -27.878 15.756 1.00 75.31 230 ILE A N 1
ATOM 1800 C CA . ILE A 1 230 ? 11.430 -27.103 14.556 1.00 75.31 230 ILE A CA 1
ATOM 1801 C C . ILE A 1 230 ? 10.897 -25.722 14.946 1.00 75.31 230 ILE A C 1
ATOM 1803 O O . ILE A 1 230 ? 11.314 -24.721 14.367 1.00 75.31 230 ILE A O 1
ATOM 1807 N N . ALA A 1 231 ? 10.022 -25.646 15.951 1.00 75.62 231 ALA A N 1
ATOM 1808 C CA . ALA A 1 231 ? 9.496 -24.381 16.451 1.00 75.62 231 ALA A CA 1
ATOM 1809 C C . ALA A 1 231 ? 10.608 -23.468 16.991 1.00 75.62 231 ALA A C 1
ATOM 1811 O O . ALA A 1 231 ? 10.634 -22.284 16.661 1.00 75.62 231 ALA A O 1
ATOM 1812 N N . GLN A 1 232 ? 11.551 -24.013 17.764 1.00 76.88 232 GLN A N 1
ATOM 1813 C CA . GLN A 1 232 ? 12.686 -23.253 18.292 1.00 76.88 232 GLN A CA 1
ATOM 1814 C C . GLN A 1 232 ? 13.642 -22.788 17.188 1.00 76.88 232 GLN A C 1
ATOM 1816 O O . GLN A 1 232 ? 14.045 -21.627 17.184 1.00 76.88 232 GLN A O 1
ATOM 1821 N N . LEU A 1 233 ? 13.961 -23.645 16.213 1.00 76.44 233 LEU A N 1
ATOM 1822 C CA . LEU A 1 233 ? 14.762 -23.250 15.051 1.00 76.44 233 LEU A CA 1
ATOM 1823 C C . LEU A 1 233 ? 14.063 -22.148 14.255 1.00 76.44 233 LEU A C 1
ATOM 1825 O O . LEU A 1 233 ? 14.684 -21.142 13.924 1.00 76.44 233 LEU A O 1
ATOM 1829 N N . LYS A 1 234 ? 12.756 -22.275 14.012 1.00 77.56 234 LYS A N 1
ATOM 1830 C CA . LYS A 1 234 ? 11.980 -21.219 13.359 1.00 77.56 234 LYS A CA 1
ATOM 1831 C C . LYS A 1 234 ? 12.077 -19.898 14.111 1.00 77.56 234 LYS A C 1
ATOM 1833 O O . LYS A 1 234 ? 12.383 -18.888 13.492 1.00 77.56 234 LYS A O 1
ATOM 1838 N N . GLN A 1 235 ? 11.923 -19.911 15.433 1.00 77.38 235 GLN A N 1
ATOM 1839 C CA . GLN A 1 235 ? 12.068 -18.704 16.252 1.00 77.38 235 GLN A CA 1
ATOM 1840 C C . GLN A 1 235 ? 13.467 -18.083 16.164 1.00 77.38 235 GLN A C 1
ATOM 1842 O O . GLN A 1 235 ? 13.566 -16.867 16.025 1.00 77.38 235 GLN A O 1
ATOM 1847 N N . LEU A 1 236 ? 14.535 -18.889 16.207 1.00 74.25 236 LEU A N 1
ATOM 1848 C CA . LEU A 1 236 ? 15.918 -18.396 16.122 1.00 74.25 236 LEU A CA 1
ATOM 1849 C C . LEU A 1 236 ? 16.222 -17.679 14.805 1.00 74.25 236 LEU A C 1
ATOM 1851 O O . LEU A 1 236 ? 16.975 -16.712 14.785 1.00 74.25 236 LEU A O 1
ATOM 1855 N N . PHE A 1 237 ? 15.620 -18.138 13.712 1.00 75.69 237 PHE A N 1
ATOM 1856 C CA . PHE A 1 237 ? 15.767 -17.537 12.389 1.00 75.69 237 PHE A CA 1
ATOM 1857 C C . PHE A 1 237 ? 14.666 -16.516 12.070 1.00 75.69 237 PHE A C 1
ATOM 1859 O O . PHE A 1 237 ? 14.519 -16.124 10.915 1.00 75.69 237 PHE A O 1
ATOM 1866 N N . PHE A 1 238 ? 13.900 -16.076 13.075 1.00 75.31 238 PHE A N 1
ATOM 1867 C CA . PHE A 1 238 ? 12.805 -15.109 12.931 1.00 75.31 238 PHE A CA 1
ATOM 1868 C C . PHE A 1 238 ? 11.677 -15.563 11.978 1.00 75.31 238 PHE A C 1
ATOM 1870 O O . PHE A 1 238 ? 10.960 -14.744 11.413 1.00 75.31 238 PHE A O 1
ATOM 1877 N N . MET A 1 239 ? 11.483 -16.876 11.837 1.00 74.06 239 MET A N 1
ATOM 1878 C CA . MET A 1 239 ? 10.382 -17.511 11.104 1.00 74.06 239 MET A CA 1
ATOM 1879 C C . MET A 1 239 ? 9.187 -17.810 12.024 1.00 74.06 239 MET A C 1
ATOM 1881 O O . MET A 1 239 ? 9.315 -17.869 13.248 1.00 74.06 239 MET A O 1
ATOM 1885 N N . SER A 1 240 ? 8.011 -18.052 11.438 1.00 72.94 240 SER A N 1
ATOM 1886 C CA . SER A 1 240 ? 6.772 -18.345 12.166 1.00 72.94 240 SER A CA 1
ATOM 1887 C C . SER A 1 240 ? 6.646 -19.833 12.524 1.00 72.94 240 SER A C 1
ATOM 1889 O O . SER A 1 240 ? 6.464 -20.666 11.629 1.00 72.94 240 SER A O 1
ATOM 1891 N N . PRO A 1 241 ? 6.638 -20.204 13.822 1.00 69.50 241 PRO A N 1
ATOM 1892 C CA . PRO A 1 241 ? 6.428 -21.589 14.254 1.00 69.50 241 PRO A CA 1
ATOM 1893 C C . PRO A 1 241 ? 5.046 -22.138 13.899 1.00 69.50 241 PRO A C 1
ATOM 1895 O O . PRO A 1 241 ? 4.895 -23.340 13.718 1.00 69.50 241 PRO A O 1
ATOM 1898 N N . ALA A 1 242 ? 4.046 -21.258 13.787 1.00 69.88 242 ALA A N 1
ATOM 1899 C CA . ALA A 1 242 ? 2.655 -21.625 13.531 1.00 69.88 242 ALA A CA 1
ATOM 1900 C C . ALA A 1 242 ? 2.375 -21.984 12.061 1.00 69.88 242 ALA A C 1
ATOM 1902 O O . ALA A 1 242 ? 1.332 -22.556 11.761 1.00 69.88 242 ALA A O 1
ATOM 1903 N N . ARG A 1 243 ? 3.283 -21.635 11.142 1.00 64.50 243 ARG A N 1
ATOM 1904 C CA . ARG A 1 243 ? 3.148 -21.912 9.708 1.00 64.50 243 ARG A CA 1
ATOM 1905 C C . ARG A 1 243 ? 3.995 -23.124 9.344 1.00 64.50 243 ARG A C 1
ATOM 1907 O O . ARG A 1 243 ? 5.214 -23.024 9.314 1.00 64.50 243 ARG A O 1
ATOM 1914 N N . SER A 1 244 ? 3.378 -24.273 9.111 1.00 70.56 244 SER A N 1
ATOM 1915 C CA . SER A 1 244 ? 4.061 -25.497 8.649 1.00 70.56 244 SER A CA 1
ATOM 1916 C C . SER A 1 244 ? 3.628 -25.936 7.250 1.00 70.56 244 SER A C 1
ATOM 1918 O O . SER A 1 244 ? 4.103 -26.937 6.728 1.00 70.56 244 SER A O 1
ATOM 1920 N N . ASP A 1 245 ? 2.719 -25.171 6.655 1.00 70.38 245 ASP A N 1
ATOM 1921 C CA . ASP A 1 245 ? 2.031 -25.396 5.389 1.00 70.38 245 ASP A CA 1
ATOM 1922 C C . ASP A 1 245 ? 2.681 -24.664 4.209 1.00 70.38 245 ASP A C 1
ATOM 1924 O O . ASP A 1 245 ? 2.429 -25.002 3.053 1.00 70.38 245 ASP A O 1
ATOM 1928 N N . ILE A 1 246 ? 3.538 -23.680 4.489 1.00 71.31 246 ILE A N 1
ATOM 1929 C CA . ILE A 1 246 ? 4.211 -22.856 3.481 1.00 71.31 246 ILE A CA 1
ATOM 1930 C C . ILE A 1 246 ? 5.733 -22.845 3.677 1.00 71.31 246 ILE A C 1
ATOM 1932 O O . ILE A 1 246 ? 6.200 -22.901 4.819 1.00 71.31 246 ILE A O 1
ATOM 1936 N N . PRO A 1 247 ? 6.523 -22.751 2.590 1.00 77.06 247 PRO A N 1
ATOM 1937 C CA . PRO A 1 247 ? 7.954 -22.507 2.697 1.00 77.06 247 PRO A CA 1
ATOM 1938 C C . PRO A 1 247 ? 8.245 -21.199 3.440 1.00 77.06 247 PRO A C 1
ATOM 1940 O O . PRO A 1 247 ? 7.567 -20.195 3.223 1.00 77.06 247 PRO A O 1
ATOM 1943 N N . GLN A 1 248 ? 9.260 -21.209 4.299 1.00 81.00 248 GLN A N 1
ATOM 1944 C CA . GLN A 1 248 ? 9.705 -20.043 5.063 1.00 81.00 248 GLN A CA 1
ATOM 1945 C C . GLN A 1 248 ? 11.205 -19.851 4.916 1.00 81.00 248 GLN A C 1
ATOM 1947 O O . GLN A 1 248 ? 11.942 -20.823 4.788 1.00 81.00 248 GLN A O 1
ATOM 1952 N N . GLU A 1 249 ? 11.661 -18.607 4.978 1.00 82.88 249 GLU A N 1
ATOM 1953 C CA . GLU A 1 249 ? 13.081 -18.281 5.024 1.00 82.88 249 GLU A CA 1
ATOM 1954 C C . GLU A 1 249 ? 13.359 -17.320 6.171 1.00 82.88 249 GLU A C 1
ATOM 1956 O O . GLU A 1 249 ? 12.522 -16.488 6.515 1.00 82.88 249 GLU A O 1
ATOM 1961 N N . GLY A 1 250 ? 14.539 -17.448 6.761 1.00 77.44 250 GLY A N 1
ATOM 1962 C CA . GLY A 1 250 ? 14.959 -16.663 7.905 1.00 77.44 250 GLY A CA 1
ATOM 1963 C C . GLY A 1 250 ? 16.465 -16.461 7.924 1.00 77.44 250 GLY A C 1
ATOM 1964 O O . GLY A 1 250 ? 17.212 -17.182 7.263 1.00 77.44 250 GLY A O 1
ATOM 1965 N N . ARG A 1 251 ? 16.931 -15.462 8.669 1.00 78.00 251 ARG A N 1
ATOM 1966 C CA . ARG A 1 251 ? 18.351 -15.101 8.731 1.00 78.00 251 ARG A CA 1
ATOM 1967 C C . ARG A 1 251 ? 18.733 -14.740 10.155 1.00 78.00 251 ARG A C 1
ATOM 1969 O O . ARG A 1 251 ? 18.001 -14.030 10.835 1.00 78.00 251 ARG A O 1
ATOM 1976 N N . MET A 1 252 ? 19.890 -15.221 10.583 1.00 74.69 252 MET A N 1
ATOM 1977 C CA . MET A 1 252 ? 20.488 -14.917 11.873 1.00 74.69 252 MET A CA 1
ATOM 1978 C C . MET A 1 252 ? 21.889 -14.358 11.638 1.00 74.69 252 MET A C 1
ATOM 1980 O O . MET A 1 252 ? 22.697 -14.966 10.942 1.00 74.69 252 MET A O 1
ATOM 1984 N N . GLU A 1 253 ? 22.171 -13.190 12.200 1.00 71.69 253 GLU A N 1
ATOM 1985 C CA . GLU A 1 253 ? 23.455 -12.503 12.047 1.00 71.69 253 GLU A CA 1
ATOM 1986 C C . GLU A 1 253 ? 24.225 -12.501 13.366 1.00 71.69 253 GLU A C 1
ATOM 1988 O O . GLU A 1 253 ? 23.630 -12.535 14.442 1.00 71.69 253 GLU A O 1
ATOM 1993 N N . ASN A 1 254 ? 25.550 -12.389 13.277 1.00 64.88 254 ASN A N 1
ATOM 1994 C CA . ASN A 1 254 ? 26.455 -12.335 14.425 1.00 64.88 254 ASN A CA 1
ATOM 1995 C C . ASN A 1 254 ? 26.380 -13.574 15.333 1.00 64.88 254 ASN A C 1
ATOM 1997 O O . ASN A 1 254 ? 26.314 -13.466 16.558 1.00 64.88 254 ASN A O 1
ATOM 2001 N N . VAL A 1 255 ? 26.388 -14.760 14.726 1.00 63.31 255 VAL A N 1
ATOM 2002 C CA . VAL A 1 255 ? 26.340 -16.034 15.450 1.00 63.31 255 VAL A CA 1
ATOM 2003 C C . VAL A 1 255 ? 27.744 -16.426 15.911 1.00 63.31 255 VAL A C 1
ATOM 2005 O O . VAL A 1 255 ? 28.656 -16.549 15.095 1.00 63.31 255 VAL A O 1
ATOM 2008 N N . GLY A 1 256 ? 27.910 -16.647 17.218 1.00 59.34 256 GLY A N 1
ATOM 2009 C CA . GLY A 1 256 ? 29.200 -16.998 17.822 1.00 59.34 256 GLY A CA 1
ATOM 2010 C C . GLY A 1 256 ? 30.193 -15.830 17.880 1.00 59.34 256 GLY A C 1
ATOM 2011 O O . GLY A 1 256 ? 29.844 -14.675 17.644 1.00 59.34 256 GLY A O 1
ATOM 2012 N N . GLU A 1 257 ? 31.449 -16.127 18.219 1.00 52.75 257 GLU A N 1
ATOM 2013 C CA . GLU A 1 257 ? 32.502 -15.108 18.365 1.00 52.75 257 GLU A CA 1
ATOM 2014 C C . GLU A 1 257 ? 32.974 -14.530 17.013 1.00 52.75 257 GLU A C 1
ATOM 2016 O O . GLU A 1 257 ? 33.494 -13.416 16.965 1.00 52.75 257 GLU A O 1
ATOM 2021 N N . GLU A 1 258 ? 32.730 -15.232 15.900 1.00 53.38 258 GLU A N 1
ATOM 2022 C CA . GLU A 1 258 ? 33.280 -14.905 14.574 1.00 53.38 258 GLU A CA 1
ATOM 2023 C C . GLU A 1 258 ? 32.344 -14.107 13.641 1.00 53.38 258 GLU A C 1
ATOM 2025 O O . GLU A 1 258 ? 32.626 -13.964 12.455 1.00 53.38 258 GLU A O 1
ATOM 2030 N N . LYS A 1 259 ? 31.242 -13.535 14.149 1.00 63.53 259 LYS A N 1
ATOM 2031 C CA . LYS A 1 259 ? 30.251 -12.779 13.348 1.00 63.53 259 LYS A CA 1
ATOM 2032 C C . LYS A 1 259 ? 29.70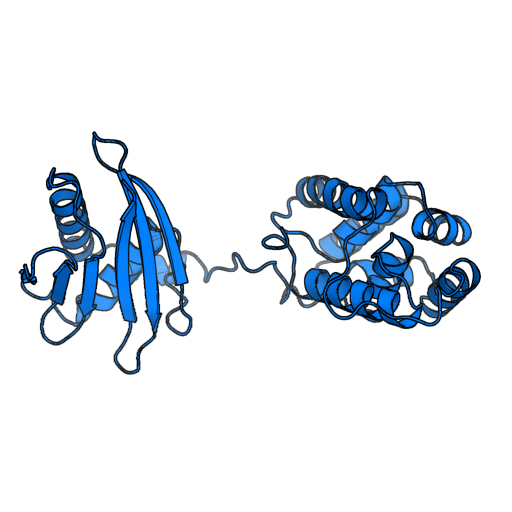1 -13.544 12.128 1.00 63.53 259 LYS A C 1
ATOM 2034 O O . LYS A 1 259 ? 29.537 -12.975 11.050 1.00 63.53 259 LYS A O 1
ATOM 2039 N N . LEU A 1 260 ? 29.379 -14.823 12.295 1.00 64.38 260 LEU A N 1
ATOM 2040 C CA . LEU A 1 260 ? 28.817 -15.630 11.210 1.00 64.38 260 LEU A CA 1
ATOM 2041 C C . LEU A 1 260 ? 27.386 -15.188 10.876 1.00 64.38 260 LEU A C 1
ATOM 2043 O O . LEU A 1 260 ? 26.606 -14.843 11.770 1.00 64.38 260 LEU A O 1
ATOM 2047 N N . THR A 1 261 ? 27.038 -15.231 9.590 1.00 71.94 261 THR A N 1
ATOM 2048 C CA . THR A 1 261 ? 25.661 -15.064 9.117 1.00 71.94 261 THR A CA 1
ATOM 2049 C C . THR A 1 261 ? 25.115 -16.422 8.705 1.00 71.94 261 THR A C 1
ATOM 2051 O O . THR A 1 261 ? 25.741 -17.150 7.943 1.00 71.94 261 THR A O 1
ATOM 2054 N N . LEU A 1 262 ? 23.937 -16.779 9.203 1.00 76.12 262 LEU A N 1
ATOM 2055 C CA . LEU A 1 262 ? 23.240 -18.010 8.859 1.00 76.12 262 LEU A CA 1
ATOM 2056 C C . LEU A 1 262 ? 21.917 -17.667 8.178 1.00 76.12 262 LEU A C 1
ATOM 2058 O O . LEU A 1 262 ? 21.160 -16.837 8.676 1.00 76.12 262 LEU A O 1
ATOM 2062 N N . ARG A 1 263 ? 21.594 -18.345 7.082 1.00 76.69 263 ARG A N 1
ATOM 2063 C CA . ARG A 1 263 ? 20.288 -18.274 6.421 1.00 76.69 263 ARG A CA 1
ATOM 2064 C C . ARG A 1 263 ? 19.609 -19.625 6.524 1.00 76.69 263 ARG A C 1
ATOM 2066 O O . ARG A 1 263 ? 20.218 -20.626 6.192 1.00 76.69 263 ARG A O 1
ATOM 2073 N N . ALA A 1 264 ? 18.363 -19.679 6.959 1.00 80.69 264 ALA A N 1
ATOM 2074 C CA . ALA A 1 264 ? 17.591 -20.908 7.010 1.00 80.69 264 ALA A CA 1
ATOM 2075 C C . ALA A 1 264 ? 16.414 -20.859 6.038 1.00 80.69 264 ALA A C 1
ATOM 2077 O O . ALA A 1 264 ? 15.794 -19.815 5.871 1.00 80.69 264 ALA A O 1
ATOM 2078 N N . THR A 1 265 ? 16.081 -22.002 5.452 1.00 80.19 265 THR A N 1
ATOM 2079 C CA . THR A 1 265 ? 14.884 -22.230 4.647 1.00 80.19 265 THR A CA 1
ATOM 2080 C C . THR A 1 265 ? 14.149 -23.433 5.223 1.00 80.19 265 THR A C 1
ATOM 2082 O O . THR A 1 265 ? 14.723 -24.511 5.345 1.00 80.19 265 THR A O 1
ATOM 2085 N N . VAL A 1 266 ? 12.876 -23.280 5.564 1.00 81.12 266 VAL A N 1
ATOM 2086 C CA . VAL A 1 266 ? 11.989 -24.376 5.958 1.00 81.12 266 VAL A CA 1
ATOM 2087 C C . VAL A 1 266 ? 11.062 -24.695 4.799 1.00 81.12 266 VAL A C 1
ATOM 2089 O O . VAL A 1 266 ? 10.442 -23.796 4.242 1.00 81.12 266 VAL A O 1
ATOM 2092 N N . ILE A 1 267 ? 10.956 -25.969 4.437 1.00 78.38 267 ILE A N 1
ATOM 2093 C CA . ILE A 1 267 ? 10.114 -26.450 3.344 1.00 78.38 267 ILE A CA 1
ATOM 2094 C C . ILE A 1 267 ? 9.128 -27.486 3.908 1.00 78.38 267 ILE A C 1
ATOM 2096 O O . ILE A 1 267 ? 9.568 -28.514 4.437 1.00 78.38 267 ILE A O 1
ATOM 2100 N N . PRO A 1 268 ? 7.811 -27.247 3.787 1.00 74.38 268 PRO A N 1
ATOM 2101 C CA . PRO A 1 268 ? 6.784 -28.241 4.066 1.00 74.38 268 PRO A CA 1
ATOM 2102 C C . PRO A 1 268 ? 6.943 -29.473 3.179 1.00 74.38 268 PRO A C 1
ATOM 2104 O O . PRO A 1 268 ? 7.218 -29.377 1.984 1.00 74.38 268 PRO A O 1
ATOM 2107 N N . THR A 1 269 ? 6.719 -30.643 3.757 1.00 71.50 269 THR A N 1
ATOM 2108 C CA . THR A 1 269 ? 6.698 -31.935 3.071 1.00 71.50 269 THR A CA 1
ATOM 2109 C C . THR A 1 269 ? 5.522 -32.757 3.583 1.00 71.50 269 THR A C 1
ATOM 2111 O O . THR A 1 269 ? 5.024 -32.522 4.683 1.00 71.50 269 THR A O 1
ATOM 2114 N N . ASP A 1 270 ? 5.138 -33.801 2.851 1.00 62.84 270 ASP A N 1
ATOM 2115 C CA . ASP A 1 270 ? 4.065 -34.718 3.271 1.00 62.84 270 ASP A CA 1
ATOM 2116 C C . ASP A 1 270 ? 4.341 -35.400 4.628 1.00 62.84 270 ASP A C 1
ATOM 2118 O O . ASP A 1 270 ? 3.438 -35.939 5.266 1.00 62.84 270 ASP A O 1
ATOM 2122 N N . THR A 1 271 ? 5.599 -35.392 5.081 1.00 61.09 271 THR A N 1
ATOM 2123 C CA . THR A 1 271 ? 6.054 -36.028 6.325 1.00 61.09 271 THR A CA 1
ATOM 2124 C C . THR A 1 271 ? 6.365 -35.053 7.463 1.00 61.09 271 THR A C 1
ATOM 2126 O O . THR A 1 271 ? 6.832 -35.493 8.514 1.00 61.09 271 THR A O 1
ATOM 2129 N N . GLY A 1 272 ? 6.134 -33.751 7.281 1.00 71.31 272 GLY A N 1
ATOM 2130 C CA . GLY A 1 272 ? 6.516 -32.705 8.233 1.00 71.31 272 GLY A CA 1
ATOM 2131 C C . GLY A 1 272 ? 7.317 -31.609 7.543 1.00 71.31 272 GLY A C 1
ATOM 2132 O O . GLY A 1 272 ? 6.994 -31.221 6.429 1.00 71.31 272 GLY A O 1
ATOM 2133 N N . GLU A 1 273 ? 8.386 -31.120 8.161 1.00 72.94 273 GLU A N 1
ATOM 2134 C CA . GLU A 1 273 ? 9.153 -29.994 7.619 1.00 72.94 273 GLU A CA 1
ATOM 2135 C C . GLU A 1 273 ? 10.632 -30.342 7.473 1.00 72.94 273 GLU A C 1
ATOM 2137 O O . GLU A 1 273 ? 11.221 -31.015 8.323 1.00 72.94 273 GLU A O 1
ATOM 2142 N N . VAL A 1 274 ? 11.233 -29.870 6.385 1.00 75.00 274 VAL A N 1
ATOM 2143 C CA . VAL A 1 274 ? 12.675 -29.949 6.136 1.00 75.00 274 VAL A CA 1
ATOM 2144 C C . VAL A 1 274 ? 13.264 -28.570 6.365 1.00 75.00 274 VAL A C 1
ATOM 2146 O O . VAL A 1 274 ? 12.729 -27.592 5.854 1.00 75.00 274 VAL A O 1
ATOM 2149 N N . ILE A 1 275 ? 14.365 -28.482 7.110 1.00 78.31 275 ILE A N 1
ATOM 2150 C CA . ILE A 1 275 ? 15.044 -27.210 7.375 1.00 78.31 275 ILE A CA 1
ATOM 2151 C C . ILE A 1 275 ? 16.426 -27.266 6.732 1.00 78.31 275 ILE A C 1
ATOM 2153 O O . ILE A 1 275 ? 17.237 -28.116 7.083 1.00 78.31 275 ILE A O 1
ATOM 2157 N N . ALA A 1 276 ? 16.710 -26.370 5.799 1.00 75.81 276 ALA A N 1
ATOM 2158 C CA . ALA A 1 276 ? 18.046 -26.135 5.274 1.00 75.81 276 ALA A CA 1
ATOM 2159 C C . ALA A 1 276 ? 18.642 -24.902 5.962 1.00 75.81 276 ALA A C 1
ATOM 2161 O O . ALA A 1 276 ? 17.949 -23.906 6.103 1.00 75.81 276 ALA A O 1
ATOM 2162 N N . ILE A 1 277 ? 19.898 -24.950 6.396 1.00 76.88 277 ILE A N 1
ATOM 2163 C CA . ILE A 1 277 ? 20.635 -23.820 6.967 1.00 76.88 277 ILE A CA 1
ATOM 2164 C C . ILE A 1 277 ? 21.911 -23.629 6.146 1.00 76.88 277 ILE A C 1
ATOM 2166 O O . ILE A 1 277 ? 22.734 -24.524 6.022 1.00 76.88 277 ILE A O 1
ATOM 2170 N N . HIS A 1 278 ? 22.080 -22.455 5.574 1.00 71.62 278 HIS A N 1
ATOM 2171 C CA . HIS A 1 278 ? 23.228 -22.023 4.806 1.00 71.62 278 HIS A CA 1
ATOM 2172 C C . HIS A 1 278 ? 24.096 -21.099 5.666 1.00 71.62 278 HIS A C 1
ATOM 2174 O O . HIS A 1 278 ? 23.575 -20.191 6.314 1.00 71.62 278 HIS A O 1
ATOM 2180 N N . VAL A 1 279 ? 25.410 -21.323 5.680 1.00 70.06 279 VAL A N 1
ATOM 2181 C CA . VAL A 1 279 ? 26.369 -20.424 6.337 1.00 70.06 279 VAL A CA 1
ATOM 2182 C C . VAL A 1 279 ? 26.860 -19.427 5.290 1.00 70.06 279 VAL A C 1
ATOM 2184 O O . VAL A 1 279 ? 27.500 -19.823 4.321 1.00 70.06 279 VAL A O 1
ATOM 2187 N N . GLU A 1 280 ? 26.553 -18.146 5.468 1.00 64.31 280 GLU A N 1
ATOM 2188 C CA . GLU A 1 280 ? 27.083 -17.059 4.643 1.00 64.31 280 GLU A CA 1
ATOM 2189 C C . GLU A 1 280 ? 28.399 -16.575 5.281 1.00 64.31 280 GLU A C 1
ATOM 2191 O O . GLU A 1 280 ? 28.398 -16.036 6.392 1.00 64.31 280 GLU A O 1
ATOM 2196 N N . SER A 1 281 ? 29.523 -16.833 4.599 1.00 58.69 281 SER A N 1
ATOM 2197 C CA . SER A 1 281 ? 30.875 -16.382 4.976 1.00 58.69 281 SER A CA 1
ATOM 2198 C C . SER A 1 281 ? 31.169 -14.956 4.534 1.00 58.69 281 SER A C 1
ATOM 2200 O O . SER A 1 281 ? 30.832 -14.664 3.362 1.00 58.69 281 SER A O 1
#

Sequence (281 aa):
MFERFTQRARKVMALANQEAHRFNHEYIGTEHILLGLIKEGTGVGANVLRNLDVDLHKVRVAVEQQTPPGPEMVATGKLPMTPRAEKVIEYATPEARNLNHNYIGTEHLLLGLLCEGEGIAAIVLTEFDLKLDQIREEVQSLLGAGLDIDTDDTAVESERPSPVEVAELVKTPEASEFVGQLIADLAKREDKRLSDIYLTFGRRVRVQYRIGNYVDEFDAPAKQQVPAIIAQLKQLFFMSPARSDIPQEGRMENVGEEKLTLRATVIPTDTGEVIAIHVES

pLDDT: mean 75.21, std 17.58, range [29.72, 97.5]

Solvent-accessible surface area (backbone atoms only — not comparable to full-atom values): 15481 Å² total; per-residue (Å²): 136,67,65,46,27,4,58,62,29,47,46,18,52,52,38,7,48,52,44,17,53,74,36,26,40,77,41,29,44,43,43,23,44,48,48,8,39,51,71,62,53,74,46,61,33,37,48,44,40,46,74,72,72,42,56,60,68,59,53,48,52,50,46,55,71,75,48,77,70,45,60,96,69,70,78,86,79,89,61,53,63,35,75,65,33,49,43,17,55,60,43,9,52,57,49,15,48,76,70,72,37,92,35,32,42,39,41,21,48,49,51,4,41,49,68,57,59,60,59,62,35,24,54,47,43,49,76,70,71,59,46,65,68,60,52,51,52,44,50,50,47,54,66,69,67,66,60,87,67,69,69,90,42,59,17,85,75,87,85,76,80,66,75,78,79,57,58,79,61,68,71,50,68,67,37,55,51,52,52,50,49,52,54,51,58,59,63,68,55,82,63,95,59,59,63,34,34,38,41,42,73,65,99,43,33,40,43,40,40,70,57,79,84,51,68,55,76,50,85,45,72,58,81,87,45,49,64,39,36,52,33,50,53,24,51,68,24,74,34,63,60,89,56,63,85,52,70,44,67,26,59,37,72,59,48,65,95,80,57,37,31,37,38,35,39,38,39,50,52,102,84,46,64,36,40,36,40,30,54,52,127

Foldseek 3Di:
DQLQAWVLLVQLLVQLQVVCQVLLHLARELLSSLVSLLVSCQWLLNVLCVVLVHDSVVLNVQSVVVRHGDDPDHDDDGHYYDPLLVQLVVQLCVLCVVVVHSGRTSLSSNLSSCVSCDDSSNVSCVVVVDHSVSSSVSSCVVVVVPPPSVVVTRRPDDDDDDPPVCVVLQPDVVLVVVLVVVLVVVQPPPPPPQFKWKFDQDCWTWTDTDPDRDTDTDGHDDPSCVLNNQLVVCVQQVHHSVDFPAKDKGWDFQRPPPGKIKIWIWDHDPVTIMIMIGIDD

Secondary structure (DSSP, 8-state):
--TTB-HHHHHHHHHHHHHHHHTT-SSB-HHHHHHHHHHH-SSHHHHHHHHTT--HHHHHHHHHHHS----S----SPPPBPHHHHHHHHHHHHHHHHTT-SSB-HHHHHHHHHHH--SHHHHHHHHTT--HHHHHHHHHHHHHTT-----TT--SS-----HHHHTTSS--HHHHHHHHHHHHHHHT---TT---EEEEESSSEEEEESSSS-EEEEPPPPTTTHHHHHHHHHHHTT--TT--SS-EEEEEEEETTTTEEEEEEEEEETTEEEEEEEEE-

Radius of gyration: 24.82 Å; Cα contacts (8 Å, |Δi|>4): 447; chains: 1; bounding box: 56×62×58 Å

Nearest PDB structures (foldseek):
  7aa4-assembly1_A  TM=9.762E-01  e=8.636E-14  Mycobacterium tuberculosis
  6ucr-assembly1_A  TM=9.673E-01  e=1.549E-13  Mycobacterium tuberculosis H37Rv
  8xqu-assembly1_A  TM=9.018E-01  e=9.421E-13  Homo sapiens
  5gui-assembly1_A  TM=9.077E-01  e=1.441E-12  Arabidopsis thaliana
  4xbi-assembly2_B  TM=4.816E-01  e=8.397E-07  Plasmodium falciparum 3D7